Protein AF-A0A2X2V4Q0-F1 (afdb_monomer_lite)

Organism: NCBI:txid158822

pLDDT: mean 85.93, std 14.11, range [32.12, 98.19]

Radius of gyration: 20.73 Å; chains: 1; bounding box: 68×43×59 Å

Secondary structure (DSSP, 8-state):
--TT-EEEEEEEEEEEEEETTEEEEEEEEEEEEEGGG--TT-S-B-EEEEEEEHHHHHTPBPTTSSBHHHHHHHHHHTTSSEEEEEEEE-TT-SEEEEES---TTS-GGG---EEEEEEEEEEE-TT--SSTTHHHHHHHHH-----B-SEEEEEE-S--EEEE---TTS-EEEEE-SSEEEEEEE---TT--HHHHTT-TT--HHHHHHT-SEEEEE-S--SGGGTHHHHH-HHHHHHEEEEEEETT---GGGGBTTTTTTEEEESEEEEEETTEEEEEEE----TT-SS-----EEEEEEE------

Structure (mmCIF, N/CA/C/O backbone):
data_AF-A0A2X2V4Q0-F1
#
_entry.id   AF-A0A2X2V4Q0-F1
#
loop_
_atom_site.group_PDB
_atom_site.id
_atom_site.type_symbol
_atom_site.label_atom_id
_atom_site.label_alt_id
_atom_site.label_comp_id
_atom_site.label_asym_id
_atom_site.label_entity_id
_atom_site.label_seq_id
_atom_site.pdbx_PDB_ins_code
_atom_site.Cartn_x
_atom_site.Cartn_y
_atom_site.Cartn_z
_atom_site.occupancy
_atom_site.B_iso_or_equiv
_atom_site.auth_seq_id
_atom_site.auth_comp_id
_atom_site.auth_asym_id
_atom_site.auth_atom_id
_atom_site.pdbx_PDB_model_num
ATOM 1 N N . MET A 1 1 ? 30.052 4.498 -10.268 1.00 46.16 1 MET A N 1
ATOM 2 C CA . MET A 1 1 ? 28.572 4.500 -10.224 1.00 46.16 1 MET A CA 1
ATOM 3 C C . MET A 1 1 ? 28.113 5.942 -10.208 1.00 46.16 1 MET A C 1
ATOM 5 O O . MET A 1 1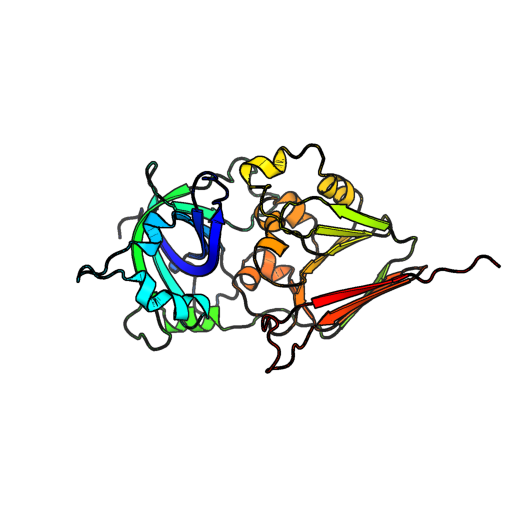 ? 28.623 6.701 -9.396 1.00 46.16 1 MET A O 1
ATOM 9 N N . ASN A 1 2 ? 27.233 6.330 -11.130 1.00 49.31 2 ASN A N 1
ATOM 10 C CA . ASN A 1 2 ? 26.687 7.684 -11.159 1.00 49.31 2 ASN A CA 1
ATOM 11 C C . ASN A 1 2 ? 25.734 7.832 -9.959 1.00 49.31 2 ASN A C 1
ATOM 13 O O . ASN A 1 2 ? 24.792 7.045 -9.867 1.00 49.31 2 ASN A O 1
ATOM 17 N N . LYS A 1 3 ? 26.012 8.753 -9.024 1.00 59.81 3 LYS A N 1
ATOM 18 C CA . LYS A 1 3 ? 25.286 8.876 -7.738 1.00 59.81 3 LYS A CA 1
ATOM 19 C C . LYS A 1 3 ? 23.796 9.225 -7.898 1.00 59.81 3 LYS A C 1
ATOM 21 O O . LYS A 1 3 ? 23.043 9.067 -6.947 1.00 59.81 3 LYS A O 1
ATOM 26 N N . ASP A 1 4 ? 23.372 9.588 -9.108 1.00 84.62 4 ASP A N 1
ATOM 27 C CA . ASP A 1 4 ? 22.012 10.049 -9.408 1.00 84.62 4 ASP A CA 1
ATOM 28 C C . ASP A 1 4 ? 21.083 8.956 -9.964 1.00 84.62 4 ASP A C 1
ATOM 30 O O . ASP A 1 4 ? 19.921 9.227 -10.270 1.00 84.62 4 ASP A O 1
ATOM 34 N N . ILE A 1 5 ? 21.583 7.727 -10.161 1.00 93.31 5 ILE A N 1
ATOM 35 C CA . ILE A 1 5 ? 20.771 6.610 -10.663 1.00 93.31 5 ILE A CA 1
ATOM 36 C C . ILE A 1 5 ? 20.343 5.727 -9.499 1.00 93.31 5 ILE A C 1
ATOM 38 O O . ILE A 1 5 ? 21.164 5.063 -8.868 1.00 93.31 5 ILE A O 1
ATOM 42 N N . LEU A 1 6 ? 19.035 5.660 -9.289 1.00 94.69 6 LEU A N 1
ATOM 43 C CA . LEU A 1 6 ? 18.400 4.817 -8.290 1.00 94.69 6 LEU A CA 1
ATOM 44 C C . LEU A 1 6 ? 17.914 3.512 -8.926 1.00 94.69 6 LEU A C 1
ATOM 46 O O . LEU A 1 6 ? 17.505 3.492 -10.089 1.00 94.69 6 LEU A O 1
ATOM 50 N N . SER A 1 7 ? 17.970 2.417 -8.163 1.00 95.69 7 SER A N 1
ATOM 51 C CA . SER A 1 7 ? 17.538 1.084 -8.595 1.00 95.69 7 SER A CA 1
ATOM 52 C C . SER A 1 7 ? 16.593 0.476 -7.567 1.00 95.69 7 SER A C 1
ATOM 54 O O . SER A 1 7 ? 16.997 0.141 -6.455 1.00 95.69 7 SER A O 1
ATOM 56 N N . PHE A 1 8 ? 15.338 0.299 -7.956 1.00 97.81 8 PHE A N 1
ATOM 57 C CA . PHE A 1 8 ? 14.274 -0.169 -7.078 1.00 97.81 8 PHE A CA 1
ATOM 58 C C . PHE A 1 8 ? 13.777 -1.545 -7.511 1.00 97.81 8 PHE A C 1
ATOM 60 O O . PHE A 1 8 ? 13.733 -1.859 -8.703 1.00 97.81 8 PHE A O 1
ATOM 67 N N . VAL A 1 9 ? 13.426 -2.362 -6.522 1.00 98.19 9 VAL A N 1
ATOM 68 C CA . VAL A 1 9 ? 12.617 -3.568 -6.703 1.00 98.19 9 VAL A CA 1
ATOM 69 C C . VAL A 1 9 ? 11.165 -3.141 -6.570 1.00 98.19 9 VAL A C 1
ATOM 71 O O . VAL A 1 9 ? 10.793 -2.561 -5.552 1.00 98.19 9 VAL A O 1
ATOM 74 N N . CYS A 1 10 ? 10.358 -3.420 -7.584 1.00 98.12 10 CYS A N 1
ATOM 75 C CA . CYS A 1 10 ? 8.969 -2.999 -7.666 1.00 98.12 10 CYS A CA 1
ATOM 76 C C . CYS A 1 10 ? 8.051 -4.210 -7.827 1.00 98.12 10 CYS A C 1
ATOM 78 O O . CYS A 1 10 ? 8.320 -5.095 -8.642 1.00 98.12 10 CYS A O 1
ATOM 80 N N . CYS A 1 11 ? 6.947 -4.196 -7.092 1.00 96.19 11 CYS A N 1
ATOM 81 C CA . CYS A 1 11 ? 5.787 -5.057 -7.282 1.00 96.19 11 CYS A CA 1
ATOM 82 C C . CYS A 1 11 ? 4.623 -4.195 -7.778 1.00 96.19 11 CYS A C 1
ATOM 84 O O . CYS A 1 11 ? 4.546 -3.005 -7.453 1.00 96.19 11 CYS A O 1
ATOM 86 N N . LEU A 1 12 ? 3.735 -4.778 -8.578 1.00 95.12 12 LEU A N 1
ATOM 87 C CA . LEU A 1 12 ? 2.539 -4.081 -9.025 1.00 95.12 12 LEU A CA 1
ATOM 88 C C . LEU A 1 12 ? 1.583 -3.907 -7.845 1.00 95.12 12 LEU A C 1
ATOM 90 O O . LEU A 1 12 ? 1.268 -4.879 -7.166 1.00 95.12 12 LEU A O 1
ATOM 94 N N . ASP A 1 13 ? 1.131 -2.680 -7.616 1.00 93.06 13 ASP A N 1
ATOM 95 C CA . ASP A 1 13 ? 0.067 -2.400 -6.651 1.00 93.06 13 ASP A CA 1
ATOM 96 C C . ASP A 1 13 ? -1.278 -2.313 -7.380 1.00 93.06 13 ASP A C 1
ATOM 98 O O . ASP A 1 13 ? -2.199 -3.082 -7.107 1.00 93.06 13 ASP A O 1
ATOM 102 N N . LYS A 1 14 ? -1.386 -1.421 -8.375 1.00 91.38 14 LYS A N 1
ATOM 103 C CA . LYS A 1 14 ? -2.630 -1.242 -9.135 1.00 91.38 14 LYS A CA 1
ATOM 104 C C . LYS A 1 14 ? -2.374 -0.695 -10.537 1.00 91.38 14 LYS A C 1
ATOM 106 O O . LYS A 1 14 ? -1.508 0.156 -10.734 1.00 91.38 14 LYS A O 1
ATOM 111 N N . GLU A 1 15 ? -3.153 -1.178 -11.497 1.00 93.31 15 GLU A N 1
ATOM 112 C CA . GLU A 1 15 ? -3.193 -0.681 -12.877 1.00 93.31 15 GLU A CA 1
ATOM 113 C C . GLU A 1 15 ? -4.328 0.329 -13.055 1.00 93.31 15 GLU A C 1
ATOM 115 O O . GLU A 1 15 ? -5.252 0.374 -12.239 1.00 93.31 15 GLU A O 1
ATOM 120 N N . ASP A 1 16 ? -4.246 1.123 -14.123 1.00 91.25 16 ASP A N 1
ATOM 121 C CA . ASP A 1 16 ? -5.289 2.061 -14.551 1.00 91.25 16 ASP A CA 1
ATOM 122 C C . ASP A 1 16 ? -5.797 2.975 -13.423 1.00 91.25 16 ASP A C 1
ATOM 124 O O . ASP A 1 16 ? -6.998 3.167 -13.208 1.00 91.25 16 ASP A O 1
ATOM 128 N N . ILE A 1 17 ? -4.852 3.535 -12.666 1.00 91.38 17 ILE A N 1
ATOM 129 C CA . ILE A 1 17 ? -5.138 4.481 -11.591 1.00 91.38 17 ILE A CA 1
ATOM 130 C C . ILE A 1 17 ? -5.013 5.926 -12.065 1.00 91.38 17 ILE A C 1
ATOM 132 O O . ILE A 1 17 ? -4.152 6.257 -12.876 1.00 91.38 17 ILE A O 1
ATOM 136 N N . THR A 1 18 ? -5.800 6.824 -11.467 1.00 91.69 18 THR A N 1
ATOM 137 C CA . THR A 1 18 ? -5.441 8.248 -11.454 1.00 91.69 18 THR A CA 1
ATOM 138 C C . THR A 1 18 ? -4.251 8.443 -10.531 1.00 91.69 18 THR A C 1
ATOM 140 O O . THR A 1 18 ? -4.282 7.988 -9.388 1.00 91.69 18 THR A O 1
ATOM 143 N N . LEU A 1 19 ? -3.231 9.140 -11.021 1.00 92.19 19 LEU A N 1
ATOM 144 C CA . LEU A 1 19 ? -2.028 9.416 -10.248 1.00 92.19 19 LEU A CA 1
ATOM 145 C C . LEU A 1 19 ? -2.316 10.478 -9.174 1.00 92.19 19 LEU A C 1
ATOM 147 O O . LEU A 1 19 ? -2.917 11.512 -9.464 1.00 92.19 19 LEU A O 1
ATOM 151 N N . ASP A 1 20 ? -1.862 10.242 -7.941 1.00 89.31 20 ASP A N 1
ATOM 152 C CA . ASP A 1 20 ? -2.120 11.110 -6.781 1.00 89.31 20 ASP A CA 1
ATOM 153 C C . ASP A 1 20 ? -1.652 12.560 -6.993 1.00 89.31 20 ASP A C 1
ATOM 155 O O . ASP A 1 20 ? -2.341 13.487 -6.574 1.00 89.31 20 ASP A O 1
ATOM 159 N N . TYR A 1 21 ? -0.500 12.760 -7.640 1.00 90.00 21 TYR A N 1
ATOM 160 C CA . TYR A 1 21 ? 0.110 14.083 -7.853 1.00 90.00 21 TYR A CA 1
ATOM 161 C C . TYR A 1 21 ? 0.017 14.589 -9.300 1.00 90.00 21 TYR A C 1
ATOM 163 O O . TYR A 1 21 ? 0.500 15.676 -9.603 1.00 90.00 21 TYR A O 1
ATOM 171 N N . MET A 1 22 ? -0.583 13.805 -10.196 1.00 89.56 22 MET A N 1
ATOM 172 C CA . MET A 1 22 ? -0.734 14.112 -11.623 1.00 89.56 22 MET A CA 1
ATOM 173 C C . MET A 1 22 ? -2.133 13.666 -12.079 1.00 89.56 22 MET A C 1
ATOM 175 O O . MET A 1 22 ? -2.287 12.747 -12.886 1.00 89.56 22 MET A O 1
ATOM 179 N N . SER A 1 23 ? -3.157 14.260 -11.461 1.00 87.00 23 SER A N 1
ATOM 180 C CA . SER A 1 23 ? -4.556 13.798 -11.463 1.00 87.00 23 SER A CA 1
ATOM 181 C C . SER A 1 23 ? -5.215 13.674 -12.845 1.00 87.00 23 SER A C 1
ATOM 183 O O . SER A 1 23 ? -6.159 12.904 -13.035 1.00 87.00 23 SER A O 1
ATOM 185 N N . GLU A 1 24 ? -4.701 14.423 -13.809 1.00 90.50 24 GLU A N 1
ATOM 186 C CA . GLU A 1 24 ? -5.105 14.465 -15.207 1.00 90.50 24 GLU A CA 1
ATOM 187 C C . GLU A 1 24 ? -4.610 13.254 -16.013 1.00 90.50 24 GLU A C 1
ATOM 189 O O . GLU A 1 24 ? -5.090 13.008 -17.119 1.00 90.50 24 GLU A O 1
ATOM 194 N N . PHE A 1 25 ? -3.686 12.465 -15.460 1.00 93.19 25 PHE A N 1
ATOM 195 C CA . PHE A 1 25 ? -3.134 11.281 -16.107 1.00 93.19 25 PHE A CA 1
ATOM 196 C C . PHE A 1 25 ? -3.607 9.984 -15.439 1.00 93.19 25 PHE A C 1
ATOM 198 O O . PHE A 1 25 ? -3.824 9.904 -14.226 1.00 93.19 25 PHE A O 1
ATOM 205 N N . GLN A 1 26 ? -3.742 8.940 -16.261 1.00 94.81 26 GLN A N 1
ATOM 206 C CA . GLN A 1 26 ? -3.845 7.557 -15.801 1.00 94.81 26 GLN A CA 1
ATOM 207 C C . GLN A 1 26 ? -2.471 6.888 -15.837 1.00 94.81 26 GLN A C 1
ATOM 209 O O . GLN A 1 26 ? -1.605 7.252 -16.644 1.00 94.81 26 GLN A O 1
ATOM 214 N N . GLY A 1 27 ? -2.280 5.870 -15.011 1.00 95.94 27 GLY A N 1
ATOM 215 C CA . GLY A 1 27 ? -1.060 5.089 -15.035 1.00 95.94 27 GLY A CA 1
ATOM 216 C C . GLY A 1 27 ? -1.072 3.891 -14.109 1.00 95.94 27 GLY A C 1
ATOM 217 O O . GLY A 1 27 ? -2.125 3.372 -13.748 1.00 95.94 27 GLY A O 1
ATOM 218 N N . VAL A 1 28 ? 0.128 3.453 -13.752 1.00 96.69 28 VAL A N 1
ATOM 219 C CA . VAL A 1 28 ? 0.344 2.311 -12.867 1.00 96.69 28 VAL A CA 1
ATOM 220 C C . VAL A 1 28 ? 0.944 2.773 -11.553 1.00 96.69 28 VAL A C 1
ATOM 222 O O . VAL A 1 28 ? 1.794 3.668 -11.535 1.00 96.69 28 VAL A O 1
ATOM 225 N N . ARG A 1 29 ? 0.526 2.120 -10.470 1.00 95.94 29 ARG A N 1
ATOM 226 C CA . ARG A 1 29 ? 1.142 2.237 -9.154 1.00 95.94 29 ARG A CA 1
ATOM 227 C C . ARG A 1 29 ? 1.974 1.017 -8.849 1.00 95.94 29 ARG A C 1
ATOM 229 O O . ARG A 1 29 ? 1.539 -0.122 -9.034 1.00 95.94 29 ARG A O 1
ATOM 236 N N . LEU A 1 30 ? 3.150 1.271 -8.307 1.00 97.19 30 LEU A N 1
ATOM 237 C CA . LEU A 1 30 ? 4.080 0.259 -7.856 1.00 97.19 30 LEU A CA 1
ATOM 238 C C . LEU A 1 30 ? 4.358 0.457 -6.373 1.00 97.19 30 LEU A C 1
ATOM 240 O O . LEU A 1 30 ? 4.637 1.577 -5.938 1.00 97.19 30 LEU A O 1
ATOM 244 N N . ASN A 1 31 ? 4.367 -0.642 -5.626 1.00 96.00 31 ASN A N 1
ATOM 245 C CA . ASN A 1 31 ? 4.965 -0.675 -4.301 1.00 96.00 31 ASN A CA 1
ATOM 246 C C . ASN A 1 31 ? 6.402 -1.183 -4.433 1.00 96.00 31 ASN A C 1
ATOM 248 O O . ASN A 1 31 ? 6.674 -2.131 -5.177 1.00 96.00 31 ASN A O 1
ATOM 252 N N . SER A 1 32 ? 7.348 -0.527 -3.775 1.00 97.50 32 SER A N 1
ATOM 253 C CA . SER A 1 32 ? 8.760 -0.717 -4.085 1.00 97.50 32 SER A CA 1
ATOM 254 C C . SER A 1 32 ? 9.678 -0.487 -2.898 1.00 97.50 32 SER A C 1
ATOM 256 O O . SER A 1 32 ? 9.284 0.094 -1.891 1.00 97.50 32 SER A O 1
ATOM 258 N N . PHE A 1 33 ? 10.926 -0.922 -3.034 1.00 97.56 33 PHE A N 1
ATOM 259 C CA . PHE A 1 33 ? 12.004 -0.606 -2.103 1.00 97.56 33 PHE A CA 1
ATOM 260 C C . PHE A 1 33 ? 13.333 -0.461 -2.844 1.00 97.56 33 PHE A C 1
ATOM 262 O O . PHE A 1 33 ? 13.520 -0.999 -3.943 1.00 97.56 33 PHE A O 1
ATOM 269 N N . ASN A 1 34 ? 14.276 0.265 -2.242 1.00 95.75 34 ASN A N 1
ATOM 270 C CA . ASN A 1 34 ? 15.612 0.405 -2.806 1.00 95.75 34 ASN A CA 1
ATOM 271 C C . ASN A 1 34 ? 16.340 -0.942 -2.723 1.00 95.75 34 ASN A C 1
ATOM 273 O O . ASN A 1 34 ? 16.562 -1.476 -1.636 1.00 95.75 34 ASN A O 1
ATOM 277 N N . ARG A 1 35 ? 16.753 -1.478 -3.873 1.00 94.12 35 ARG A N 1
ATOM 278 C CA . ARG A 1 35 ? 17.424 -2.783 -3.962 1.00 94.12 35 ARG A CA 1
ATOM 279 C C . ARG A 1 35 ? 18.665 -2.861 -3.071 1.00 94.12 35 ARG A C 1
ATOM 281 O O . ARG A 1 35 ? 18.991 -3.925 -2.545 1.00 94.12 35 ARG A O 1
ATOM 288 N N . ASP A 1 36 ? 19.373 -1.748 -2.933 1.00 92.06 36 ASP A N 1
ATOM 289 C CA . ASP A 1 36 ? 20.655 -1.714 -2.242 1.00 92.06 36 ASP A CA 1
ATOM 290 C C . ASP A 1 36 ? 20.490 -1.649 -0.709 1.00 92.06 36 ASP A C 1
ATOM 292 O O . ASP A 1 36 ? 21.436 -1.966 0.007 1.00 92.06 36 ASP A O 1
ATOM 296 N N . GLU A 1 37 ? 19.283 -1.359 -0.200 1.00 94.06 37 GLU A N 1
ATOM 297 C CA . GLU A 1 37 ? 18.940 -1.452 1.232 1.00 94.06 37 GLU A CA 1
ATOM 298 C C . GLU A 1 37 ? 18.885 -2.910 1.726 1.00 94.06 37 GLU A C 1
ATOM 300 O O . GLU A 1 37 ? 19.111 -3.186 2.907 1.00 94.06 37 GLU A O 1
ATOM 305 N N . LEU A 1 38 ? 18.605 -3.854 0.823 1.00 94.38 38 LEU A N 1
ATOM 306 C CA . LEU A 1 38 ? 18.414 -5.257 1.164 1.00 94.38 38 LEU A CA 1
ATOM 307 C C . LEU A 1 38 ? 19.748 -5.979 1.415 1.00 94.38 38 LEU A C 1
ATOM 309 O O . LEU A 1 38 ? 20.657 -5.983 0.571 1.00 94.38 38 LEU A O 1
ATOM 313 N N . ASN A 1 39 ? 19.821 -6.656 2.558 1.00 93.38 39 ASN A N 1
ATOM 314 C CA . ASN A 1 39 ? 20.901 -7.549 2.968 1.00 93.38 39 ASN A CA 1
ATOM 315 C C . ASN A 1 39 ? 20.333 -8.877 3.503 1.00 93.38 39 ASN A C 1
ATOM 317 O O . ASN A 1 39 ? 19.122 -9.028 3.642 1.00 93.38 39 ASN A O 1
ATOM 321 N N . GLU A 1 40 ? 21.204 -9.847 3.787 1.00 89.88 40 GLU A N 1
ATOM 322 C CA . GLU A 1 40 ? 20.819 -11.212 4.191 1.00 89.88 40 GLU A CA 1
ATOM 323 C C . GLU A 1 40 ? 19.981 -11.274 5.477 1.00 89.88 40 GLU A C 1
ATOM 325 O O . GLU A 1 40 ? 19.188 -12.196 5.648 1.00 89.88 40 GLU A O 1
ATOM 330 N N . ASN A 1 41 ? 20.099 -10.265 6.345 1.00 89.50 41 ASN A N 1
ATOM 331 C CA . ASN A 1 41 ? 19.404 -10.193 7.630 1.00 89.50 41 ASN A CA 1
ATOM 332 C C . ASN A 1 41 ? 18.185 -9.255 7.603 1.00 89.50 41 ASN A C 1
ATOM 334 O O . ASN A 1 41 ? 17.548 -9.027 8.636 1.00 89.50 41 ASN A O 1
ATOM 338 N N . SER A 1 42 ? 17.856 -8.675 6.446 1.00 92.19 42 SER A N 1
ATOM 339 C CA . SER A 1 42 ? 16.747 -7.735 6.311 1.00 92.19 42 SER A CA 1
ATOM 340 C C . SER A 1 42 ? 15.404 -8.420 6.566 1.00 92.19 42 SER A C 1
ATOM 342 O O . SER A 1 42 ? 14.938 -9.221 5.762 1.00 92.19 42 SER A O 1
ATOM 344 N N . LYS A 1 43 ? 14.732 -8.039 7.658 1.00 91.38 43 LYS A N 1
ATOM 345 C CA . LYS A 1 43 ? 13.319 -8.383 7.912 1.00 91.38 43 LYS A CA 1
ATOM 346 C C . LYS A 1 43 ? 12.345 -7.316 7.415 1.00 91.38 43 LYS A C 1
ATOM 348 O O . LYS A 1 43 ? 11.184 -7.621 7.164 1.00 91.38 43 LYS A O 1
ATOM 353 N N . ALA A 1 44 ? 12.834 -6.087 7.267 1.00 94.81 44 ALA A N 1
ATOM 354 C CA . ALA A 1 44 ? 12.082 -4.940 6.786 1.00 94.81 44 ALA A CA 1
ATOM 355 C C . ALA A 1 44 ? 12.995 -3.967 6.019 1.00 94.81 44 ALA A C 1
ATOM 357 O O . ALA A 1 44 ? 14.212 -3.940 6.231 1.00 94.81 44 ALA A O 1
ATOM 358 N N . VAL A 1 45 ? 12.391 -3.163 5.150 1.00 95.81 45 VAL A N 1
ATOM 359 C CA . VAL A 1 45 ? 13.011 -2.141 4.292 1.00 95.81 45 VAL A CA 1
ATOM 360 C C . VAL A 1 45 ? 12.175 -0.865 4.322 1.00 95.81 45 VAL A C 1
ATOM 362 O O . VAL A 1 45 ? 11.063 -0.855 4.842 1.00 95.81 45 VAL A O 1
ATOM 365 N N . SER A 1 46 ? 12.696 0.228 3.783 1.00 95.06 46 SER A N 1
ATOM 366 C CA . SER A 1 46 ? 11.903 1.432 3.556 1.00 95.06 46 SER A CA 1
ATOM 367 C C . SER A 1 46 ? 11.130 1.253 2.255 1.00 95.06 46 SER A C 1
ATOM 369 O O . SER A 1 46 ? 11.727 0.980 1.209 1.00 95.06 46 SER A O 1
ATOM 371 N N . THR A 1 47 ? 9.808 1.389 2.310 1.00 95.88 47 THR A N 1
ATOM 372 C CA . THR A 1 47 ? 8.961 1.211 1.127 1.00 95.88 47 THR A CA 1
ATOM 373 C C . THR A 1 47 ? 8.557 2.539 0.502 1.00 95.88 47 THR A C 1
ATOM 375 O O . THR A 1 47 ? 8.482 3.580 1.159 1.00 95.88 47 THR A O 1
ATOM 378 N N . PHE A 1 48 ? 8.321 2.503 -0.805 1.00 95.62 48 PHE A N 1
ATOM 379 C CA . PHE A 1 48 ? 8.025 3.665 -1.626 1.00 95.62 48 PHE A CA 1
ATOM 380 C C . PHE A 1 48 ? 6.916 3.343 -2.620 1.00 95.62 48 PHE A C 1
ATOM 382 O O . PHE A 1 48 ? 6.907 2.270 -3.232 1.00 95.62 48 PHE A O 1
ATOM 389 N N . THR A 1 49 ? 6.037 4.313 -2.832 1.00 95.38 49 THR A N 1
ATOM 390 C CA . THR A 1 49 ? 5.095 4.314 -3.945 1.00 95.38 49 THR A CA 1
ATOM 391 C C . THR A 1 49 ? 5.797 4.931 -5.141 1.00 95.38 49 THR A C 1
ATOM 393 O O . THR A 1 49 ? 6.372 6.015 -5.020 1.00 95.38 49 THR A O 1
ATOM 396 N N . ILE A 1 50 ? 5.734 4.259 -6.288 1.00 97.19 50 ILE A N 1
ATOM 397 C CA . ILE A 1 50 ? 6.159 4.804 -7.578 1.00 97.19 50 ILE A CA 1
ATOM 398 C C . ILE A 1 50 ? 4.956 4.792 -8.511 1.00 97.19 50 ILE A C 1
ATOM 400 O O . ILE A 1 50 ? 4.436 3.727 -8.837 1.00 97.19 50 ILE A O 1
ATOM 404 N N . ASP A 1 51 ? 4.557 5.972 -8.961 1.00 96.94 51 ASP A N 1
ATOM 405 C CA . ASP A 1 51 ? 3.484 6.157 -9.931 1.00 96.94 51 ASP A CA 1
ATOM 406 C C . ASP A 1 51 ? 4.088 6.552 -11.276 1.00 96.94 51 ASP A C 1
ATOM 408 O O . ASP A 1 51 ? 4.952 7.431 -11.352 1.00 96.94 51 ASP A O 1
ATOM 412 N N . ILE A 1 52 ? 3.646 5.897 -12.346 1.00 97.62 52 ILE A N 1
ATOM 413 C CA . ILE A 1 52 ? 4.166 6.105 -13.701 1.00 97.62 52 ILE A CA 1
ATOM 414 C C . ILE A 1 52 ? 2.986 6.282 -14.644 1.00 97.62 52 ILE A C 1
ATOM 416 O O . ILE A 1 52 ? 2.074 5.452 -14.642 1.00 97.62 52 ILE A O 1
ATOM 420 N N . LYS A 1 53 ? 3.011 7.324 -15.483 1.00 97.31 53 LYS A N 1
ATOM 421 C CA . LYS A 1 53 ? 2.003 7.514 -16.534 1.00 97.31 53 LYS A CA 1
ATOM 422 C C . LYS A 1 53 ? 1.902 6.269 -17.412 1.00 97.31 53 LYS A C 1
ATOM 424 O O . LYS A 1 53 ? 2.912 5.688 -17.810 1.00 97.31 53 LYS A O 1
ATOM 429 N N . GLY A 1 54 ? 0.680 5.892 -17.778 1.00 96.31 54 GLY A N 1
ATOM 430 C CA . GLY A 1 54 ? 0.433 4.698 -18.590 1.00 96.31 54 GLY A CA 1
ATOM 431 C C . GLY A 1 54 ? 1.173 4.740 -19.930 1.00 96.31 54 GLY A C 1
ATOM 432 O O . GLY A 1 54 ? 1.730 3.732 -20.356 1.00 96.31 54 GLY A O 1
ATOM 433 N N . SER A 1 55 ? 1.266 5.921 -20.552 1.00 94.06 55 SER A N 1
ATOM 434 C CA . SER A 1 55 ? 2.018 6.137 -21.794 1.00 94.06 55 SER A CA 1
ATOM 435 C C . SER A 1 55 ? 3.505 5.813 -21.661 1.00 94.06 55 SER A C 1
ATOM 437 O O . SER A 1 55 ? 4.079 5.242 -22.581 1.00 94.06 55 SER A O 1
ATOM 439 N N . GLU A 1 56 ? 4.118 6.145 -20.529 1.00 95.06 56 GLU A N 1
ATOM 440 C CA . GLU A 1 56 ? 5.531 5.886 -20.252 1.00 95.06 56 GLU A CA 1
ATOM 441 C C . GLU A 1 56 ? 5.769 4.431 -19.840 1.00 95.06 56 GLU A C 1
ATOM 443 O O . GLU A 1 56 ? 6.833 3.890 -20.114 1.00 95.06 56 GLU A O 1
ATOM 448 N N . PHE A 1 57 ? 4.804 3.776 -19.189 1.00 96.38 57 PHE A N 1
ATOM 449 C CA . PHE A 1 57 ? 4.943 2.387 -18.746 1.00 96.38 57 PHE A CA 1
ATOM 450 C C . PHE A 1 57 ? 4.634 1.390 -19.870 1.00 96.38 57 PHE A C 1
ATOM 452 O O . PHE A 1 57 ? 5.498 0.611 -20.279 1.00 96.38 57 PHE A O 1
ATOM 459 N N . TYR A 1 58 ? 3.420 1.433 -20.421 1.00 95.12 58 TYR A N 1
ATOM 460 C CA . TYR A 1 58 ? 2.932 0.430 -21.368 1.00 95.12 58 TYR A CA 1
ATOM 461 C C . TYR A 1 58 ? 3.602 0.521 -22.746 1.00 95.12 58 TYR A C 1
ATOM 463 O O . TYR A 1 58 ? 3.762 -0.504 -23.412 1.00 95.12 58 TYR A O 1
ATOM 471 N N . ASN A 1 59 ? 4.063 1.709 -23.162 1.00 93.62 59 ASN A N 1
ATOM 472 C CA . ASN A 1 59 ? 4.687 1.894 -24.478 1.00 93.62 59 ASN A CA 1
ATOM 473 C C . ASN A 1 59 ? 6.197 1.616 -24.501 1.00 93.62 59 ASN A C 1
ATOM 475 O O . ASN A 1 59 ? 6.846 1.836 -25.530 1.00 93.62 59 ASN A O 1
ATOM 479 N N . ARG A 1 60 ? 6.795 1.128 -23.402 1.00 90.94 60 ARG A N 1
ATOM 480 C CA . ARG A 1 60 ? 8.229 0.806 -23.386 1.00 90.94 60 ARG A CA 1
ATOM 481 C C . ARG A 1 60 ? 8.543 -0.306 -24.367 1.00 90.94 60 ARG A C 1
ATOM 483 O O . ARG A 1 60 ? 8.018 -1.411 -24.273 1.00 90.94 60 ARG A O 1
ATOM 490 N N . LYS A 1 61 ? 9.455 -0.013 -25.291 1.00 90.06 61 LYS A N 1
ATOM 491 C CA . LYS A 1 61 ? 9.921 -0.954 -26.305 1.00 90.06 61 LYS A CA 1
ATOM 492 C C . LYS A 1 61 ? 11.189 -1.667 -25.849 1.00 90.06 61 LYS A C 1
ATOM 494 O O . LYS A 1 61 ? 12.063 -1.082 -25.215 1.00 90.06 61 LYS A O 1
ATOM 499 N N . SER A 1 62 ? 11.286 -2.941 -26.202 1.00 88.19 62 SER A N 1
ATOM 500 C CA . SER A 1 62 ? 12.524 -3.715 -26.129 1.00 88.19 62 SER A CA 1
ATOM 501 C C . SER A 1 62 ? 13.531 -3.211 -27.171 1.00 88.19 62 SER A C 1
ATOM 503 O O . SER A 1 62 ? 13.178 -2.451 -28.072 1.00 88.19 62 SER A O 1
ATOM 505 N N . GLN A 1 63 ? 14.773 -3.702 -27.118 1.00 84.94 63 GLN A N 1
ATOM 506 C CA . GLN A 1 63 ? 15.790 -3.411 -28.143 1.00 84.94 63 GLN A CA 1
ATOM 507 C C . GLN A 1 63 ? 15.347 -3.802 -29.565 1.00 84.94 63 GLN A C 1
ATOM 509 O O . GLN A 1 63 ? 15.814 -3.219 -30.536 1.00 84.94 63 GLN A O 1
ATOM 514 N N . LYS A 1 64 ? 14.419 -4.761 -29.690 1.00 86.25 64 LYS A N 1
ATOM 515 C CA . LYS A 1 64 ? 13.841 -5.209 -30.966 1.00 86.25 64 LYS A CA 1
ATOM 516 C C . LYS A 1 64 ? 12.613 -4.394 -31.400 1.00 86.25 64 LYS A C 1
ATOM 518 O O . LYS A 1 64 ? 11.969 -4.748 -32.376 1.00 86.25 64 LYS A O 1
ATOM 523 N N . GLY A 1 65 ? 12.236 -3.349 -30.659 1.00 87.06 65 GLY A N 1
ATOM 524 C CA . GLY A 1 65 ? 11.102 -2.473 -30.979 1.00 87.06 65 GLY A CA 1
ATOM 525 C C . GLY A 1 65 ? 9.726 -2.955 -30.495 1.00 87.06 65 GLY A C 1
ATOM 526 O O . GLY A 1 65 ? 8.781 -2.169 -30.507 1.00 87.06 65 GLY A O 1
ATOM 527 N N . ASN A 1 66 ? 9.604 -4.197 -30.013 1.00 89.75 66 ASN A N 1
ATOM 528 C CA . ASN A 1 66 ? 8.347 -4.745 -29.479 1.00 89.75 66 ASN A CA 1
ATOM 529 C C . ASN A 1 66 ? 7.996 -4.143 -28.112 1.00 89.75 66 ASN A C 1
ATOM 531 O O . ASN A 1 66 ? 8.910 -3.910 -27.319 1.00 89.75 66 ASN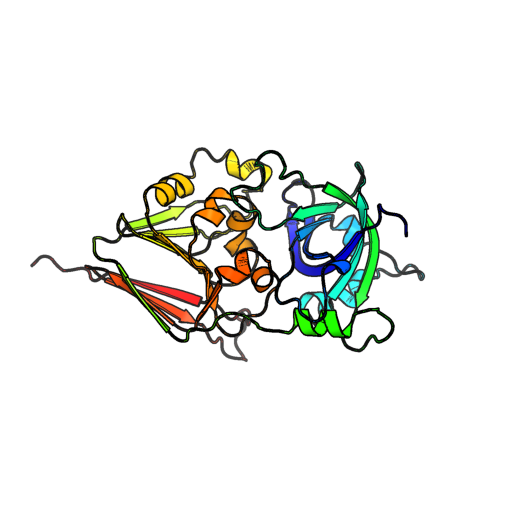 A O 1
ATOM 535 N N . LEU A 1 67 ? 6.701 -3.971 -27.815 1.00 91.62 67 LEU A N 1
ATOM 536 C CA . LEU A 1 67 ? 6.187 -3.481 -26.526 1.00 91.62 67 LEU A CA 1
ATOM 537 C C . LEU A 1 67 ? 6.568 -4.422 -25.381 1.00 91.62 67 LEU A C 1
ATOM 539 O O . LEU A 1 67 ? 5.909 -5.424 -25.155 1.00 91.62 67 LEU A O 1
ATOM 543 N N . TYR A 1 68 ? 7.637 -4.109 -24.661 1.00 94.38 68 TYR A N 1
ATOM 544 C CA . TYR A 1 68 ? 8.298 -4.999 -23.710 1.00 94.38 68 TYR A CA 1
ATOM 545 C C . TYR A 1 68 ? 7.419 -5.358 -22.509 1.00 94.38 68 TYR A C 1
ATOM 547 O O . TYR A 1 68 ? 7.333 -6.525 -22.139 1.00 94.38 68 TYR A O 1
ATOM 555 N N . VAL A 1 69 ? 6.734 -4.373 -21.925 1.00 94.75 69 VAL A N 1
ATOM 556 C CA . VAL A 1 69 ? 5.928 -4.562 -20.708 1.00 94.75 69 VAL A CA 1
ATOM 557 C C . VAL A 1 69 ? 4.768 -5.532 -20.930 1.00 94.75 69 VAL A C 1
ATOM 559 O O . VAL A 1 69 ? 4.523 -6.389 -20.084 1.00 94.75 69 VAL A O 1
ATOM 562 N N . GLN A 1 70 ? 4.103 -5.470 -22.088 1.00 92.81 70 GLN A N 1
ATOM 563 C CA . GLN A 1 70 ? 2.933 -6.308 -22.375 1.00 92.81 70 GLN A CA 1
ATOM 564 C C . GLN A 1 70 ? 3.240 -7.812 -22.322 1.00 92.81 70 GLN A C 1
ATOM 566 O O . GLN A 1 70 ? 2.397 -8.592 -21.886 1.00 92.81 70 GLN A O 1
ATOM 571 N N . TRP A 1 71 ? 4.460 -8.224 -22.685 1.00 93.25 71 TRP A N 1
ATOM 572 C CA . TRP A 1 71 ? 4.879 -9.631 -22.624 1.00 93.25 71 TRP A CA 1
ATOM 573 C C . TRP A 1 71 ? 4.982 -10.167 -21.195 1.00 93.25 71 TRP A C 1
ATOM 575 O O . TRP A 1 71 ? 4.845 -11.369 -20.971 1.00 93.25 71 TRP A O 1
ATOM 585 N N . HIS A 1 72 ? 5.242 -9.288 -20.229 1.00 95.38 72 HIS A N 1
ATOM 586 C CA . HIS A 1 72 ? 5.492 -9.663 -18.842 1.00 95.38 72 HIS A CA 1
ATOM 587 C C . HIS A 1 72 ? 4.331 -9.323 -17.908 1.00 95.38 72 HIS A C 1
ATOM 589 O O . HIS A 1 72 ? 4.283 -9.866 -16.806 1.00 95.38 72 HIS A O 1
ATOM 595 N N . LEU A 1 73 ? 3.389 -8.484 -18.350 1.00 94.12 73 LEU A N 1
ATOM 596 C CA . LEU A 1 73 ? 2.355 -7.895 -17.504 1.00 94.12 73 LEU A CA 1
ATOM 597 C C . LEU A 1 73 ? 1.567 -8.939 -16.713 1.00 94.12 73 LEU A C 1
ATOM 599 O O . LEU A 1 73 ? 1.504 -8.841 -15.499 1.00 94.12 73 LEU A O 1
ATOM 603 N N . LYS A 1 74 ? 1.077 -9.999 -17.368 1.00 94.56 74 LYS A N 1
ATOM 604 C CA . LYS A 1 74 ? 0.333 -11.072 -16.686 1.00 94.56 74 LYS A CA 1
ATOM 605 C C . LYS A 1 74 ? 1.108 -11.663 -15.503 1.00 94.56 74 LYS A C 1
ATOM 607 O O . LYS A 1 74 ? 0.545 -11.790 -14.425 1.00 94.56 74 LYS A O 1
ATOM 612 N N . ASN A 1 75 ? 2.380 -12.001 -15.719 1.00 94.94 75 ASN A N 1
ATOM 613 C CA . ASN A 1 75 ? 3.245 -12.596 -14.696 1.00 94.94 75 ASN A CA 1
ATOM 614 C C . ASN A 1 75 ? 3.611 -11.586 -13.600 1.00 94.94 75 ASN A C 1
ATOM 616 O O . ASN A 1 75 ? 3.822 -11.955 -12.450 1.00 94.94 75 ASN A O 1
ATOM 620 N N . PHE A 1 76 ? 3.687 -10.304 -13.951 1.00 94.88 76 PHE A N 1
ATOM 621 C CA . PHE A 1 76 ? 3.920 -9.242 -12.984 1.00 94.88 76 PHE A CA 1
ATOM 622 C C . PHE A 1 76 ? 2.696 -9.034 -12.083 1.00 94.88 76 PHE A C 1
ATOM 624 O O . PHE A 1 76 ? 2.840 -8.946 -10.866 1.00 94.88 76 PHE A O 1
ATOM 631 N N . THR A 1 77 ? 1.492 -9.047 -12.660 1.00 91.25 77 THR A N 1
ATOM 632 C CA . THR A 1 77 ? 0.218 -8.922 -11.938 1.00 91.25 77 THR A CA 1
ATOM 633 C C . THR A 1 77 ? -0.053 -10.113 -11.016 1.00 91.25 77 THR A C 1
ATOM 635 O O . THR A 1 77 ? -0.637 -9.940 -9.950 1.00 91.25 77 THR A O 1
ATOM 638 N N . THR A 1 78 ? 0.378 -11.324 -11.383 1.00 88.81 78 THR A N 1
ATOM 639 C CA . THR A 1 78 ? 0.258 -12.520 -10.527 1.00 88.81 78 THR A CA 1
ATOM 640 C C . THR A 1 78 ? 1.361 -12.636 -9.474 1.00 88.81 78 THR A C 1
ATOM 642 O O . THR A 1 78 ? 1.259 -13.491 -8.597 1.00 88.81 78 THR A O 1
ATOM 645 N N . GLY A 1 79 ? 2.391 -11.784 -9.529 1.00 89.81 79 GLY A N 1
ATOM 646 C CA . GLY A 1 79 ? 3.545 -11.841 -8.629 1.00 89.81 79 GLY A CA 1
ATOM 647 C C . GLY A 1 79 ? 4.570 -12.928 -8.977 1.00 89.81 79 GLY A C 1
ATOM 648 O O . GLY A 1 79 ? 5.475 -13.180 -8.187 1.00 89.81 79 GLY A O 1
ATOM 649 N N . ASP A 1 80 ? 4.474 -13.547 -10.159 1.00 92.69 80 ASP A N 1
ATOM 650 C CA . ASP A 1 80 ? 5.431 -14.558 -10.640 1.00 92.69 80 ASP A CA 1
ATOM 651 C C . ASP A 1 80 ? 6.799 -13.948 -10.996 1.00 92.69 80 ASP A C 1
ATOM 653 O O . ASP A 1 80 ? 7.810 -14.648 -11.111 1.00 92.69 80 ASP A O 1
ATOM 657 N N . CYS A 1 81 ? 6.848 -12.630 -11.192 1.00 95.75 81 CYS A N 1
ATOM 658 C CA . CYS A 1 81 ? 8.078 -11.863 -11.311 1.00 95.75 81 CYS A CA 1
ATOM 659 C C . CYS A 1 81 ? 7.960 -10.518 -10.589 1.00 95.75 81 CYS A C 1
ATOM 661 O O . CYS A 1 81 ? 6.866 -10.003 -10.371 1.00 95.75 81 CYS A O 1
ATOM 663 N N . TYR A 1 82 ? 9.106 -9.924 -10.262 1.00 97.19 82 TYR A N 1
ATOM 664 C CA . TYR A 1 82 ? 9.179 -8.520 -9.857 1.00 97.19 82 TYR A CA 1
ATOM 665 C C . TYR A 1 82 ? 9.826 -7.690 -10.963 1.00 97.19 82 TYR A C 1
ATOM 667 O O . TYR A 1 82 ? 10.469 -8.214 -11.879 1.00 97.19 82 TYR A O 1
ATOM 675 N N . MET A 1 83 ? 9.692 -6.374 -10.866 1.00 97.69 83 MET A N 1
ATOM 676 C CA . MET A 1 83 ? 10.310 -5.442 -11.795 1.00 97.69 83 MET A CA 1
ATOM 677 C C . MET A 1 83 ? 11.507 -4.744 -11.142 1.00 97.69 83 MET A C 1
ATOM 679 O O . MET A 1 83 ? 11.386 -4.161 -10.070 1.00 97.69 83 MET A O 1
ATOM 683 N N . LEU A 1 84 ? 12.663 -4.754 -11.804 1.00 97.56 84 LEU A N 1
ATOM 684 C CA . LEU A 1 84 ? 13.756 -3.830 -11.517 1.00 97.56 84 LEU A CA 1
ATOM 685 C C . LEU A 1 84 ? 13.551 -2.542 -12.304 1.00 97.56 84 LEU A C 1
ATOM 687 O O . LEU A 1 84 ? 13.642 -2.531 -13.536 1.00 97.56 84 LEU A O 1
ATOM 691 N N . LEU A 1 85 ? 13.328 -1.453 -11.580 1.00 97.75 85 LEU A N 1
ATOM 692 C CA . LEU A 1 85 ? 13.194 -0.119 -12.142 1.00 97.75 85 LEU A CA 1
ATOM 693 C C . LEU A 1 85 ? 14.461 0.685 -11.867 1.00 97.75 85 LEU A C 1
ATOM 695 O O . LEU A 1 85 ? 14.856 0.847 -10.712 1.00 97.75 85 LEU A O 1
ATOM 699 N N . LYS A 1 86 ? 15.081 1.225 -12.920 1.00 96.88 86 LYS A N 1
ATOM 700 C CA . LYS A 1 86 ? 16.142 2.230 -12.779 1.00 96.88 86 LYS A CA 1
ATOM 701 C C . LYS A 1 86 ? 15.657 3.576 -13.265 1.00 96.88 86 LYS A C 1
ATOM 703 O O . LYS A 1 86 ? 15.119 3.679 -14.370 1.00 96.88 86 LYS A O 1
ATOM 708 N N . PHE A 1 87 ? 15.906 4.607 -12.477 1.00 96.62 87 PHE A N 1
ATOM 709 C CA . PHE A 1 87 ? 15.498 5.968 -12.788 1.00 96.62 87 PHE A CA 1
ATOM 710 C C . PHE A 1 87 ? 16.486 6.980 -12.213 1.00 96.62 87 PHE A C 1
ATOM 712 O O . PHE A 1 87 ? 17.365 6.638 -11.424 1.00 96.62 87 PHE A O 1
ATOM 719 N N . LYS A 1 88 ? 16.331 8.232 -12.631 1.00 95.62 88 LYS A N 1
ATOM 720 C CA . LYS A 1 88 ? 16.996 9.392 -12.033 1.00 95.62 88 LYS A CA 1
ATOM 721 C C . LYS A 1 88 ? 15.982 10.499 -11.795 1.00 95.62 88 LYS A C 1
ATOM 723 O O . LYS A 1 88 ? 14.936 10.515 -12.451 1.00 95.62 88 LYS A O 1
ATOM 728 N N . HIS A 1 89 ? 16.294 11.438 -10.913 1.00 94.50 89 HIS A N 1
ATOM 729 C CA . HIS A 1 89 ? 15.454 12.619 -10.717 1.00 94.50 89 HIS A CA 1
ATOM 730 C C . HIS A 1 89 ? 15.420 13.482 -11.977 1.00 94.50 89 HIS A C 1
ATOM 732 O O . HIS A 1 89 ? 16.415 13.618 -12.697 1.00 94.50 89 HIS A O 1
ATOM 738 N N . SER A 1 90 ? 14.246 14.024 -12.285 1.00 92.75 90 SER A N 1
ATOM 739 C CA . SER A 1 90 ? 14.050 14.896 -13.437 1.00 92.75 90 SER A CA 1
ATOM 740 C C . SER A 1 90 ? 12.779 15.711 -13.273 1.00 92.75 90 SER A C 1
ATOM 742 O O . SER A 1 90 ? 11.724 15.132 -13.065 1.00 92.75 90 SER A O 1
ATOM 744 N N . ALA A 1 91 ? 12.856 17.031 -13.451 1.00 89.00 91 ALA A N 1
ATOM 745 C CA . ALA A 1 91 ? 11.680 17.903 -13.399 1.00 89.00 91 ALA A CA 1
ATOM 746 C C . ALA A 1 91 ? 10.632 17.590 -14.489 1.00 89.00 91 ALA A C 1
ATOM 748 O O . ALA A 1 91 ? 9.449 17.820 -14.283 1.00 89.00 91 ALA A O 1
ATOM 749 N N . ASN A 1 92 ? 11.058 17.013 -15.620 1.00 89.19 92 ASN A N 1
ATOM 750 C CA . ASN A 1 92 ? 10.203 16.714 -16.778 1.00 89.19 92 ASN A CA 1
ATOM 751 C C . ASN A 1 92 ? 9.910 15.209 -16.909 1.00 89.19 92 ASN A C 1
ATOM 753 O O . ASN A 1 92 ? 9.727 14.696 -18.012 1.00 89.19 92 ASN A O 1
ATOM 757 N N . GLY A 1 93 ? 9.987 14.474 -15.801 1.00 91.31 93 GLY A N 1
ATOM 758 C CA . GLY A 1 93 ? 9.718 13.043 -15.775 1.00 91.31 93 GLY A CA 1
ATOM 759 C C . GLY A 1 93 ? 8.231 12.706 -15.909 1.00 91.31 93 GLY A C 1
ATOM 760 O O . GLY A 1 93 ? 7.360 13.495 -15.554 1.00 91.31 93 GLY A O 1
ATOM 761 N N . GLU A 1 94 ? 7.945 11.502 -16.399 1.00 94.56 94 GLU A N 1
ATOM 762 C CA . GLU A 1 94 ? 6.582 10.966 -16.544 1.00 94.56 94 GLU A CA 1
ATOM 763 C C . GLU A 1 94 ? 6.199 9.989 -15.424 1.00 94.56 94 GLU A C 1
ATOM 765 O O . GLU A 1 94 ? 5.214 9.257 -15.514 1.00 94.56 94 GLU A O 1
ATOM 770 N N . GLY A 1 95 ? 6.980 9.974 -14.352 1.00 96.06 95 GLY A N 1
ATOM 771 C CA . GLY A 1 95 ? 6.626 9.302 -13.118 1.00 96.06 95 GLY A CA 1
ATOM 772 C C . GLY A 1 95 ? 7.122 10.090 -11.924 1.00 96.06 95 GLY A C 1
ATOM 773 O O . GLY A 1 95 ? 7.873 11.060 -12.056 1.00 96.06 95 GLY A O 1
ATOM 774 N N . TYR A 1 96 ? 6.733 9.645 -10.744 1.00 95.94 96 TYR A N 1
ATOM 775 C CA . TYR A 1 96 ? 7.261 10.149 -9.490 1.00 95.94 96 TYR A CA 1
ATOM 776 C C . TYR A 1 96 ? 7.301 9.045 -8.448 1.00 95.94 96 TYR A C 1
ATOM 778 O O . TYR A 1 96 ? 6.683 7.991 -8.602 1.00 95.94 96 TYR A O 1
ATOM 786 N N . TYR A 1 97 ? 8.015 9.305 -7.362 1.00 95.25 97 TYR A N 1
ATOM 787 C CA . TYR A 1 97 ? 7.991 8.434 -6.202 1.00 95.25 97 TYR A CA 1
ATOM 788 C C . TYR A 1 97 ? 7.981 9.211 -4.896 1.00 95.25 97 TYR A C 1
ATOM 790 O O . TYR A 1 97 ? 8.423 10.360 -4.833 1.00 95.25 97 TYR A O 1
ATOM 798 N N . TYR A 1 98 ? 7.472 8.569 -3.852 1.00 92.88 98 TYR A N 1
ATOM 799 C CA . TYR A 1 98 ? 7.510 9.068 -2.483 1.00 92.88 98 TYR A CA 1
ATOM 800 C C . TYR A 1 98 ? 7.593 7.896 -1.499 1.00 92.88 98 TYR A C 1
ATOM 802 O O . TYR A 1 98 ? 7.135 6.790 -1.790 1.00 92.88 98 TYR A O 1
ATOM 810 N N . LYS A 1 99 ? 8.201 8.126 -0.332 1.00 92.81 99 LYS A N 1
ATOM 811 C CA . LYS A 1 99 ? 8.281 7.135 0.753 1.00 92.81 99 LYS A CA 1
ATOM 812 C C . LYS A 1 99 ? 6.879 6.882 1.313 1.00 92.81 99 LYS A C 1
ATOM 814 O O . LYS A 1 99 ? 6.132 7.837 1.521 1.00 92.81 99 LYS A O 1
ATOM 819 N N . ASN A 1 100 ? 6.512 5.621 1.530 1.00 91.62 100 ASN A N 1
ATOM 820 C CA . ASN A 1 100 ? 5.157 5.264 1.951 1.00 91.62 100 ASN A CA 1
ATOM 821 C C . ASN A 1 100 ? 4.865 5.740 3.372 1.00 91.62 100 ASN A C 1
ATOM 823 O O . ASN A 1 100 ? 3.894 6.449 3.574 1.00 91.62 100 ASN A O 1
ATOM 827 N N . TYR A 1 101 ? 5.701 5.389 4.348 1.00 90.62 101 TYR A N 1
ATOM 828 C CA . TYR A 1 101 ? 5.434 5.672 5.759 1.00 90.62 101 TYR A CA 1
ATOM 829 C C . TYR A 1 101 ? 6.531 6.546 6.358 1.00 90.62 101 TYR A C 1
ATOM 831 O O . TYR A 1 101 ? 7.712 6.392 6.041 1.00 90.62 101 TYR A O 1
ATOM 839 N N . HIS A 1 102 ? 6.125 7.453 7.240 1.00 87.06 102 HIS A N 1
ATOM 840 C CA . HIS A 1 102 ? 7.005 8.379 7.945 1.00 87.06 102 HIS A CA 1
ATOM 841 C C . HIS A 1 102 ? 6.690 8.319 9.436 1.00 87.06 102 HIS A C 1
ATOM 843 O O . HIS A 1 102 ? 5.534 8.105 9.816 1.00 87.06 102 HIS A O 1
ATOM 849 N N . SER A 1 103 ? 7.700 8.506 10.284 1.00 82.88 103 SER A N 1
ATOM 850 C CA . SER A 1 103 ? 7.431 8.718 11.705 1.00 82.88 103 SER A CA 1
ATOM 851 C C . SER A 1 103 ? 6.762 10.089 11.902 1.00 82.88 103 SER A C 1
ATOM 853 O O . SER A 1 103 ? 6.963 10.990 11.086 1.00 82.88 103 SER A O 1
ATOM 855 N N . PRO A 1 104 ? 5.973 10.290 12.971 1.00 76.00 104 PRO A N 1
ATOM 856 C CA . PRO A 1 104 ? 5.403 11.607 13.278 1.00 76.00 104 PRO A CA 1
ATOM 857 C C . PRO A 1 104 ? 6.467 12.701 13.480 1.00 76.00 104 PRO A C 1
ATOM 859 O O . PRO A 1 104 ? 6.196 13.878 13.258 1.00 76.00 104 PRO A O 1
ATOM 862 N N . GLU A 1 105 ? 7.672 12.296 13.894 1.00 75.00 105 GLU A N 1
ATOM 863 C CA . GLU A 1 105 ? 8.837 13.156 14.132 1.00 75.00 105 GLU A CA 1
ATOM 864 C C . GLU A 1 105 ? 9.593 13.526 12.842 1.00 75.00 105 GLU A C 1
ATOM 866 O O . GLU A 1 105 ? 10.331 14.511 12.822 1.00 75.00 105 GLU A O 1
ATOM 871 N N . GLU A 1 106 ? 9.424 12.761 11.754 1.00 71.25 106 GLU A N 1
ATOM 872 C CA . GLU A 1 106 ? 9.983 13.116 10.448 1.00 71.25 106 GLU A CA 1
ATOM 873 C C . GLU A 1 106 ? 9.286 14.395 9.937 1.00 71.25 106 GLU A C 1
ATOM 875 O O . GLU A 1 106 ? 8.064 14.462 9.811 1.00 71.25 106 GLU A O 1
ATOM 880 N N . ASN A 1 107 ? 10.092 15.435 9.688 1.00 52.28 107 ASN A N 1
ATOM 881 C CA . ASN A 1 107 ? 9.667 16.812 9.420 1.00 52.28 107 ASN A CA 1
ATOM 882 C C . ASN A 1 107 ? 8.500 16.894 8.404 1.00 52.28 107 ASN A C 1
ATOM 884 O O . ASN A 1 107 ? 8.623 16.443 7.267 1.00 52.28 107 ASN A O 1
ATOM 888 N N . LYS A 1 108 ? 7.364 17.497 8.792 1.00 52.41 108 LYS A N 1
ATOM 889 C CA . LYS A 1 108 ? 6.104 17.496 8.007 1.00 52.41 108 LYS A CA 1
ATOM 890 C C . LYS A 1 108 ? 6.174 18.263 6.679 1.00 52.41 108 LYS A C 1
ATOM 892 O O . LYS A 1 108 ? 5.294 18.096 5.833 1.00 52.41 108 LYS A O 1
ATOM 897 N N . GLU A 1 109 ? 7.203 19.084 6.492 1.00 45.69 109 GLU A N 1
ATOM 898 C CA . GLU A 1 109 ? 7.414 19.917 5.301 1.00 45.69 109 GLU A CA 1
ATOM 899 C C . GLU A 1 109 ? 7.937 19.132 4.077 1.00 45.69 109 GLU A C 1
ATOM 901 O O . GLU A 1 109 ? 7.948 19.666 2.971 1.00 45.69 109 GLU A O 1
ATOM 906 N N . THR A 1 110 ? 8.326 17.856 4.221 1.00 46.94 110 THR A N 1
ATOM 907 C CA . THR A 1 110 ? 9.088 17.111 3.194 1.00 46.94 110 THR A CA 1
ATOM 908 C C . THR A 1 110 ? 8.375 15.916 2.550 1.00 46.94 110 THR A C 1
ATOM 910 O O . THR A 1 110 ? 9.034 15.096 1.909 1.00 46.94 110 THR A O 1
ATOM 913 N N . GLN A 1 111 ? 7.036 15.830 2.565 1.00 57.09 111 GLN A N 1
ATOM 914 C CA . GLN A 1 111 ? 6.308 14.879 1.691 1.00 57.09 111 GLN A CA 1
ATOM 915 C C . GLN A 1 111 ? 6.327 15.298 0.200 1.00 57.09 111 GLN A C 1
ATOM 917 O O . GLN A 1 111 ? 5.338 15.157 -0.528 1.00 57.09 111 GLN A O 1
ATOM 922 N N . ALA A 1 112 ? 7.456 15.827 -0.270 1.00 71.00 112 ALA A N 1
ATOM 923 C CA . ALA A 1 112 ? 7.690 16.119 -1.667 1.00 71.00 112 ALA A CA 1
ATOM 924 C C . ALA A 1 112 ? 7.920 14.792 -2.392 1.00 71.00 112 ALA A C 1
ATOM 926 O O . ALA A 1 112 ? 8.950 14.131 -2.236 1.00 71.00 112 ALA A O 1
ATOM 927 N N . PHE A 1 113 ? 6.933 14.390 -3.186 1.00 88.75 113 PHE A N 1
ATOM 928 C CA . PHE A 1 113 ? 7.183 13.435 -4.250 1.00 88.75 113 PHE A CA 1
ATOM 929 C C . PHE A 1 113 ? 8.326 13.960 -5.123 1.00 88.75 113 PHE A C 1
ATOM 931 O O . PHE A 1 113 ? 8.491 15.166 -5.317 1.00 88.75 113 PHE A O 1
ATOM 938 N N . GLN A 1 114 ? 9.124 13.050 -5.655 1.00 92.50 114 GLN A N 1
ATOM 939 C CA . GLN A 1 114 ? 10.226 13.401 -6.534 1.00 92.50 114 GLN A CA 1
ATOM 940 C C . GLN A 1 114 ? 9.894 12.906 -7.927 1.00 92.50 114 GLN A C 1
ATOM 942 O O . GLN A 1 114 ? 9.617 11.722 -8.119 1.00 92.50 114 GLN A O 1
ATOM 947 N N . VAL A 1 115 ? 9.901 13.821 -8.893 1.00 95.19 115 VAL A N 1
ATOM 948 C CA . VAL A 1 115 ? 9.643 13.499 -10.296 1.00 95.19 115 VAL A CA 1
ATOM 949 C C . VAL A 1 115 ? 10.851 12.756 -10.870 1.00 95.19 115 VAL A C 1
ATOM 951 O O . VAL A 1 115 ? 12.009 13.116 -10.626 1.00 95.19 115 VAL A O 1
ATOM 954 N N . ILE A 1 116 ? 10.583 11.680 -11.607 1.00 95.94 116 ILE A N 1
ATOM 955 C CA . ILE A 1 116 ? 11.591 10.735 -12.082 1.00 95.94 116 ILE A CA 1
ATOM 956 C C . ILE A 1 116 ? 11.510 10.519 -13.585 1.00 95.94 116 ILE A C 1
ATOM 958 O O . ILE A 1 116 ? 10.439 10.420 -14.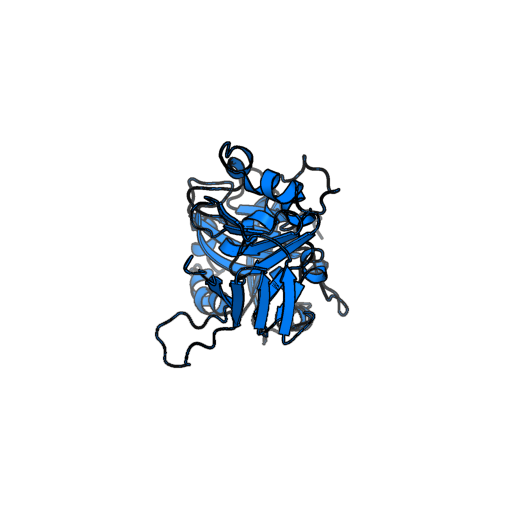183 1.00 95.94 116 ILE A O 1
ATOM 962 N N . LYS A 1 117 ? 12.683 10.360 -14.194 1.00 95.69 117 LYS A N 1
ATOM 963 C CA . LYS A 1 117 ? 12.829 9.854 -15.555 1.00 95.69 117 LYS A CA 1
ATOM 964 C C . LYS A 1 117 ? 13.270 8.400 -15.506 1.00 95.69 117 LYS A C 1
ATOM 966 O O . LYS A 1 117 ? 14.352 8.092 -14.998 1.00 95.69 117 LYS A O 1
ATOM 971 N N . ILE A 1 118 ? 12.458 7.520 -16.081 1.00 96.00 118 ILE A N 1
ATOM 972 C CA . ILE A 1 118 ? 12.749 6.091 -16.150 1.00 96.00 118 ILE A CA 1
ATOM 973 C C . ILE A 1 118 ? 13.844 5.844 -17.186 1.00 96.00 118 ILE A C 1
ATOM 975 O O . ILE A 1 118 ? 13.752 6.248 -18.348 1.00 96.00 118 ILE A O 1
ATOM 979 N N . LEU A 1 119 ? 14.894 5.153 -16.755 1.00 95.12 119 LEU A N 1
ATOM 980 C CA . LEU A 1 119 ? 16.037 4.787 -17.585 1.00 95.12 119 LEU A CA 1
ATOM 981 C C . LEU A 1 119 ? 15.885 3.368 -18.128 1.00 95.12 119 LEU A C 1
ATOM 983 O O . LEU A 1 119 ? 16.137 3.133 -19.306 1.00 95.12 119 LEU A O 1
ATOM 987 N N . SER A 1 120 ? 15.454 2.427 -17.287 1.00 94.69 120 SER A N 1
ATOM 988 C CA . SER A 1 120 ? 15.231 1.044 -17.706 1.00 94.69 120 SER A CA 1
ATOM 989 C C . SER A 1 120 ? 14.207 0.335 -16.832 1.00 94.69 120 SER A C 1
ATOM 991 O O . SER A 1 120 ? 14.166 0.550 -15.620 1.00 94.69 120 SER A O 1
ATOM 993 N N . ILE A 1 121 ? 13.485 -0.590 -17.455 1.00 95.81 121 ILE A N 1
ATOM 994 C CA . ILE A 1 121 ? 12.617 -1.574 -16.814 1.00 95.81 121 ILE A CA 1
ATOM 995 C C . ILE A 1 121 ? 13.152 -2.961 -17.167 1.00 95.81 121 ILE A C 1
ATOM 997 O O . ILE A 1 121 ? 13.475 -3.209 -18.329 1.00 95.81 121 ILE A O 1
ATOM 1001 N N . ALA A 1 122 ? 13.241 -3.854 -16.186 1.00 95.69 122 ALA A N 1
ATOM 1002 C CA . ALA A 1 122 ? 13.540 -5.264 -16.409 1.00 95.69 122 ALA A CA 1
ATOM 1003 C C . ALA A 1 122 ? 12.658 -6.140 -15.516 1.00 95.69 122 ALA A C 1
ATOM 1005 O O . ALA A 1 122 ? 12.645 -5.956 -14.302 1.00 95.69 122 ALA A O 1
ATOM 1006 N N . PHE A 1 123 ? 11.954 -7.106 -16.101 1.00 96.81 123 PHE A N 1
ATOM 1007 C CA . PHE A 1 123 ? 11.191 -8.099 -15.342 1.00 96.81 123 PHE A CA 1
ATOM 1008 C C . PHE A 1 123 ? 12.095 -9.272 -14.971 1.00 96.81 123 PHE A C 1
ATOM 1010 O O . PHE A 1 123 ? 12.767 -9.846 -15.833 1.00 96.81 123 PHE A O 1
ATOM 1017 N N . VAL A 1 124 ? 12.133 -9.614 -13.686 1.00 97.38 124 VAL A N 1
ATOM 1018 C CA . VAL A 1 124 ? 13.054 -10.607 -13.135 1.00 97.38 124 VAL A CA 1
ATOM 1019 C C . VAL A 1 124 ? 12.277 -11.769 -12.542 1.00 97.38 124 VAL A C 1
ATOM 1021 O O . VAL A 1 124 ? 11.516 -11.623 -11.588 1.00 97.38 124 VAL A O 1
ATOM 1024 N N . TYR A 1 125 ? 12.511 -12.940 -13.122 1.00 96.44 125 TYR A N 1
ATOM 1025 C CA . TYR A 1 125 ? 11.910 -14.200 -12.708 1.00 96.44 125 TYR A CA 1
ATOM 1026 C C . TYR A 1 125 ? 12.760 -14.900 -11.639 1.00 96.44 125 TYR A C 1
ATOM 1028 O O . TYR A 1 125 ? 13.981 -14.695 -11.606 1.00 96.44 125 TYR A O 1
ATOM 1036 N N . PRO A 1 126 ? 12.162 -15.774 -10.808 1.00 92.75 126 PRO A N 1
ATOM 1037 C CA . PRO A 1 126 ? 12.892 -16.549 -9.805 1.00 92.75 126 PRO A CA 1
ATOM 1038 C C . PRO A 1 126 ? 14.069 -17.345 -10.383 1.00 92.75 126 PRO A C 1
ATOM 1040 O O . PRO A 1 126 ? 15.124 -17.427 -9.768 1.00 92.75 126 PRO A O 1
ATOM 1043 N N . SER A 1 127 ? 13.925 -17.864 -11.604 1.00 91.81 127 SER A N 1
ATOM 1044 C CA . SER A 1 127 ? 14.960 -18.641 -12.296 1.00 91.81 127 SER A CA 1
ATOM 1045 C C . SER A 1 127 ? 16.129 -17.810 -12.844 1.00 91.81 127 SER A C 1
ATOM 1047 O O . SER A 1 127 ? 17.104 -18.379 -13.334 1.00 91.81 127 SER A O 1
ATOM 1049 N N . ASN A 1 128 ? 16.066 -16.475 -12.800 1.00 92.00 128 ASN A N 1
ATOM 1050 C CA . ASN A 1 128 ? 17.099 -15.628 -13.390 1.00 92.00 128 ASN A CA 1
ATOM 1051 C C . ASN A 1 128 ? 18.358 -15.578 -12.505 1.00 92.00 128 ASN A C 1
ATOM 1053 O O . ASN A 1 128 ? 18.375 -14.923 -11.464 1.00 92.00 128 ASN A O 1
ATOM 1057 N N . GLN A 1 129 ? 19.435 -16.226 -12.948 1.00 88.50 129 GLN A N 1
ATOM 1058 C CA . GLN A 1 129 ? 20.706 -16.278 -12.213 1.00 88.50 129 GLN A CA 1
ATOM 1059 C C . GLN A 1 129 ? 21.649 -15.097 -12.506 1.00 88.50 129 GLN A C 1
ATOM 1061 O O . GLN A 1 129 ? 22.638 -14.911 -11.804 1.00 88.50 129 GLN A O 1
ATOM 1066 N N . LEU A 1 130 ? 21.358 -14.287 -13.529 1.00 89.00 130 LEU A N 1
ATOM 1067 C CA . LEU A 1 130 ? 22.228 -13.189 -13.970 1.00 89.00 130 LEU A CA 1
ATOM 1068 C C . LEU A 1 130 ? 22.010 -11.901 -13.167 1.00 89.00 130 LEU A C 1
ATOM 1070 O O . LEU A 1 130 ? 22.860 -11.009 -13.154 1.00 89.00 130 LEU A O 1
ATOM 1074 N N . VAL A 1 131 ? 20.858 -11.774 -12.511 1.00 89.12 131 VAL A N 1
ATOM 1075 C CA . VAL A 1 131 ? 20.533 -10.601 -11.703 1.00 89.12 131 VAL A CA 1
ATOM 1076 C C . VAL A 1 131 ? 21.165 -10.737 -10.320 1.00 89.12 131 VAL A C 1
ATOM 1078 O O . VAL A 1 131 ? 20.803 -11.603 -9.525 1.00 89.12 131 VAL A O 1
ATOM 1081 N N . ASN A 1 132 ? 22.094 -9.831 -10.012 1.00 87.38 132 ASN A N 1
ATOM 1082 C CA . ASN A 1 132 ? 22.707 -9.749 -8.688 1.00 87.38 132 ASN A CA 1
ATOM 1083 C C . ASN A 1 132 ? 21.632 -9.613 -7.589 1.00 87.38 132 ASN A C 1
ATOM 1085 O O . ASN A 1 132 ? 20.672 -8.856 -7.748 1.00 87.38 132 ASN A O 1
ATOM 1089 N N . LYS A 1 133 ? 21.823 -10.327 -6.474 1.00 91.75 133 LYS A N 1
ATOM 1090 C CA . LYS A 1 133 ? 20.902 -10.434 -5.332 1.00 91.75 133 LYS A CA 1
ATOM 1091 C C . LYS A 1 133 ? 19.524 -11.033 -5.654 1.00 91.75 133 LYS A C 1
ATOM 1093 O O . LYS A 1 133 ? 18.652 -10.952 -4.796 1.00 91.75 133 LYS A O 1
ATOM 1098 N N . ASN A 1 134 ? 19.296 -11.663 -6.815 1.00 95.12 134 ASN A N 1
ATOM 1099 C CA . ASN A 1 134 ? 17.957 -12.172 -7.148 1.00 95.12 134 ASN A CA 1
ATOM 1100 C C . ASN A 1 134 ? 17.421 -13.158 -6.098 1.00 95.12 134 ASN A C 1
ATOM 1102 O O . ASN A 1 134 ? 16.321 -12.960 -5.598 1.00 95.12 134 ASN A O 1
ATOM 1106 N N . ASN A 1 135 ? 18.222 -14.147 -5.686 1.00 94.12 135 ASN A N 1
ATOM 1107 C CA . ASN A 1 135 ? 17.818 -15.104 -4.648 1.00 94.12 135 ASN A CA 1
ATOM 1108 C C . ASN A 1 135 ? 17.458 -14.407 -3.329 1.00 94.12 135 ASN A C 1
ATOM 1110 O O . ASN A 1 135 ? 16.458 -14.744 -2.705 1.00 94.12 135 ASN A O 1
ATOM 1114 N N . LEU A 1 136 ? 18.237 -13.398 -2.929 1.00 95.44 136 LEU A N 1
ATOM 1115 C CA . LEU A 1 136 ? 17.971 -12.617 -1.722 1.00 95.44 136 LEU A CA 1
ATOM 1116 C C . LEU A 1 136 ? 16.654 -11.832 -1.835 1.00 95.44 136 LEU A C 1
ATOM 1118 O O . LEU A 1 136 ? 15.850 -11.852 -0.908 1.00 95.44 136 LEU A O 1
ATOM 1122 N N . ILE A 1 137 ? 16.414 -11.179 -2.975 1.00 96.06 137 ILE A N 1
ATOM 1123 C CA . ILE A 1 137 ? 15.182 -10.424 -3.245 1.00 96.06 137 ILE A CA 1
ATOM 1124 C C . ILE A 1 137 ? 13.971 -11.357 -3.258 1.00 96.06 137 ILE A C 1
ATOM 1126 O O . ILE A 1 137 ? 12.975 -11.061 -2.609 1.00 96.06 137 ILE A O 1
ATOM 1130 N N . GLN A 1 138 ? 14.061 -12.493 -3.949 1.00 94.12 138 GLN A N 1
ATOM 1131 C CA . GLN A 1 138 ? 12.990 -13.488 -4.019 1.00 94.12 138 GLN A CA 1
ATOM 1132 C C . GLN A 1 138 ? 12.669 -14.055 -2.637 1.00 94.12 138 GLN A C 1
ATOM 1134 O O . GLN A 1 138 ? 11.505 -14.116 -2.248 1.00 94.12 138 GLN A O 1
ATOM 1139 N N . ASN A 1 139 ? 13.692 -14.406 -1.856 1.00 93.56 139 ASN A N 1
ATOM 1140 C CA . ASN A 1 139 ? 13.500 -14.858 -0.483 1.00 93.56 139 ASN A CA 1
ATOM 1141 C C . ASN A 1 139 ? 12.813 -13.776 0.351 1.00 93.56 139 ASN A C 1
ATOM 1143 O O . ASN A 1 139 ? 11.803 -14.057 0.984 1.00 93.56 139 ASN A O 1
ATOM 1147 N N . PHE A 1 140 ? 13.284 -12.530 0.296 1.00 95.25 140 PHE A N 1
ATOM 1148 C CA . PHE A 1 140 ? 12.663 -11.425 1.022 1.00 95.25 140 PHE A CA 1
ATOM 1149 C C . PHE A 1 140 ? 11.205 -11.189 0.603 1.00 95.25 140 PHE A C 1
ATOM 1151 O O . PHE A 1 140 ? 10.331 -11.039 1.456 1.00 95.25 140 PHE A O 1
ATOM 1158 N N . LEU A 1 141 ? 10.908 -11.201 -0.700 1.00 93.75 141 LEU A N 1
ATOM 1159 C CA . LEU A 1 141 ? 9.557 -11.028 -1.239 1.00 93.75 141 LEU A CA 1
ATOM 1160 C C . LEU A 1 141 ? 8.615 -12.179 -0.869 1.00 93.75 141 LEU A C 1
ATOM 1162 O O . LEU A 1 141 ? 7.431 -11.921 -0.676 1.00 93.75 141 LEU A O 1
ATOM 1166 N N . ASN A 1 142 ? 9.117 -13.398 -0.679 1.00 90.69 142 ASN A N 1
ATOM 1167 C CA . ASN A 1 142 ? 8.303 -14.575 -0.349 1.00 90.69 142 ASN A CA 1
ATOM 1168 C C . ASN A 1 142 ? 8.264 -14.915 1.151 1.00 90.69 142 ASN A C 1
ATOM 1170 O O . ASN A 1 142 ? 7.391 -15.659 1.593 1.00 90.69 142 ASN A O 1
ATOM 1174 N N . GLN A 1 143 ? 9.181 -14.367 1.950 1.00 89.00 143 GLN A N 1
ATOM 1175 C CA . GLN A 1 143 ? 9.208 -14.561 3.398 1.00 89.00 143 GLN A CA 1
ATOM 1176 C C . GLN A 1 143 ? 8.011 -13.896 4.079 1.00 89.00 143 GLN A C 1
ATOM 1178 O O . GLN A 1 143 ? 7.706 -12.725 3.834 1.00 89.00 143 GLN A O 1
ATOM 1183 N N . ASN A 1 144 ? 7.388 -14.636 4.997 1.00 83.31 144 ASN A N 1
ATOM 1184 C CA . ASN A 1 144 ? 6.320 -14.145 5.854 1.00 83.31 144 ASN A CA 1
ATOM 1185 C C . ASN A 1 144 ? 6.811 -14.081 7.307 1.00 83.31 144 ASN A C 1
ATOM 1187 O O . ASN A 1 144 ? 6.827 -15.088 8.011 1.00 83.31 144 ASN A O 1
ATOM 1191 N N . ASN A 1 145 ? 7.257 -12.896 7.731 1.00 79.00 145 ASN A N 1
ATOM 1192 C CA . ASN A 1 145 ? 7.865 -12.663 9.049 1.00 79.00 145 ASN A CA 1
ATOM 1193 C C . ASN A 1 145 ? 6.909 -11.958 10.026 1.00 79.00 145 ASN A C 1
ATOM 1195 O O . ASN A 1 145 ? 7.345 -11.342 10.999 1.00 79.00 145 ASN A O 1
ATOM 1199 N N . THR A 1 146 ? 5.608 -11.986 9.752 1.00 84.94 146 THR A N 1
ATOM 1200 C CA . THR A 1 146 ? 4.617 -11.261 10.543 1.00 84.94 146 THR A CA 1
ATOM 1201 C C . THR A 1 146 ? 4.328 -11.972 11.865 1.00 84.94 146 THR A C 1
ATOM 1203 O O . THR A 1 146 ? 4.161 -13.191 11.904 1.00 84.94 146 THR A O 1
ATOM 1206 N N . ARG A 1 147 ? 4.217 -11.209 12.964 1.00 90.12 147 ARG A N 1
ATOM 1207 C CA . ARG A 1 147 ? 3.766 -11.750 14.257 1.00 90.12 147 ARG A CA 1
ATOM 1208 C C . ARG A 1 147 ? 2.385 -12.367 14.092 1.00 90.12 147 ARG A C 1
ATOM 1210 O O . ARG A 1 147 ? 1.483 -11.709 13.583 1.00 90.12 147 ARG A O 1
ATOM 1217 N N . HIS A 1 148 ? 2.222 -13.609 14.531 1.00 89.56 148 HIS A N 1
ATOM 1218 C CA . HIS A 1 148 ? 0.981 -14.344 14.348 1.00 89.56 148 HIS A CA 1
ATOM 1219 C C . HIS A 1 148 ? 0.276 -14.573 15.680 1.00 89.56 148 HIS A C 1
ATOM 1221 O O . HIS A 1 148 ? 0.847 -15.150 16.604 1.00 89.56 148 HIS A O 1
ATOM 1227 N N . GLN A 1 149 ? -0.997 -14.200 15.747 1.00 90.88 149 GLN A N 1
ATOM 1228 C CA . GLN A 1 149 ? -1.876 -14.530 16.856 1.00 90.88 149 GLN A CA 1
ATOM 1229 C C . GLN A 1 149 ? -3.191 -15.063 16.294 1.00 90.88 149 GLN A C 1
ATOM 1231 O O . GLN A 1 149 ? -3.944 -14.346 15.645 1.00 90.88 149 GLN A O 1
ATOM 1236 N N . ASN A 1 150 ? -3.479 -16.346 16.536 1.00 88.25 150 ASN A N 1
ATOM 1237 C CA . ASN A 1 150 ? -4.655 -17.015 15.964 1.00 88.25 150 ASN A CA 1
ATOM 1238 C C . ASN A 1 150 ? -5.959 -16.251 16.239 1.00 88.25 150 ASN A C 1
ATOM 1240 O O . ASN A 1 150 ? -6.797 -16.116 15.343 1.00 88.25 150 ASN A O 1
ATOM 1244 N N . LYS A 1 151 ? -6.100 -15.766 17.476 1.00 91.62 151 LYS A N 1
ATOM 1245 C CA . LYS A 1 151 ? -7.298 -15.135 18.010 1.00 91.62 151 LYS A CA 1
ATOM 1246 C C . LYS A 1 151 ? -6.929 -13.890 18.813 1.00 91.62 151 LYS A C 1
ATOM 1248 O O . LYS A 1 151 ? -6.105 -13.974 19.724 1.00 91.62 151 LYS A O 1
ATOM 1253 N N . ILE A 1 152 ? -7.566 -12.775 18.484 1.00 92.62 152 ILE A N 1
ATOM 1254 C CA . ILE A 1 152 ? -7.560 -11.546 19.277 1.00 92.62 152 ILE A CA 1
ATOM 1255 C C . ILE A 1 152 ? -8.880 -11.496 20.042 1.00 92.62 152 ILE A C 1
ATOM 1257 O O . ILE A 1 152 ? -9.939 -11.559 19.421 1.00 92.62 152 ILE A O 1
ATOM 1261 N N . ASP A 1 153 ? -8.824 -11.400 21.367 1.00 91.31 153 ASP A N 1
ATOM 1262 C CA . ASP A 1 153 ? -9.985 -11.124 22.214 1.00 91.31 153 ASP A CA 1
ATOM 1263 C C . ASP A 1 153 ? -9.767 -9.774 22.895 1.00 91.31 153 ASP A C 1
ATOM 1265 O O . ASP A 1 153 ? -8.708 -9.542 23.482 1.00 91.31 153 ASP A O 1
ATOM 1269 N N . ARG A 1 154 ? -10.754 -8.887 22.800 1.00 88.56 154 ARG A N 1
ATOM 1270 C CA . ARG A 1 154 ? -10.711 -7.548 23.386 1.00 88.56 154 ARG A CA 1
ATOM 1271 C C . ARG A 1 154 ? -12.049 -7.221 24.035 1.00 88.56 154 ARG A C 1
ATOM 1273 O O . ARG A 1 154 ? -13.098 -7.482 23.450 1.00 88.56 154 ARG A O 1
ATOM 1280 N N . ASP A 1 155 ? -12.004 -6.603 25.206 1.00 89.19 155 ASP A N 1
ATOM 1281 C CA . ASP A 1 155 ? -13.182 -6.081 25.895 1.00 89.19 155 ASP A CA 1
ATOM 1282 C C . ASP A 1 155 ? -13.109 -4.548 25.906 1.00 89.19 155 ASP A C 1
ATOM 1284 O O . ASP A 1 155 ? -12.192 -3.968 26.480 1.00 89.19 155 ASP A O 1
ATOM 1288 N N . MET A 1 156 ? -14.075 -3.888 25.269 1.00 87.38 156 MET A N 1
ATOM 1289 C CA . MET A 1 156 ? -14.233 -2.433 25.274 1.00 87.38 156 MET A CA 1
ATOM 1290 C C . MET A 1 156 ? -15.458 -2.072 26.116 1.00 87.38 156 MET A C 1
ATOM 1292 O O . MET A 1 156 ? -16.601 -2.133 25.659 1.00 87.38 156 MET A O 1
ATOM 1296 N N . ASN A 1 157 ? -15.221 -1.711 27.377 1.00 84.00 157 ASN A N 1
ATOM 1297 C CA . ASN A 1 157 ? -16.283 -1.350 28.317 1.00 84.00 157 ASN A CA 1
ATOM 1298 C C . ASN A 1 157 ? -16.913 -0.004 27.935 1.00 84.00 157 ASN A C 1
ATOM 1300 O O . ASN A 1 157 ? -16.197 0.972 27.744 1.00 84.00 157 ASN A O 1
ATOM 1304 N N . GLY A 1 158 ? -18.240 0.071 27.859 1.00 81.81 158 GLY A N 1
ATOM 1305 C CA . GLY A 1 158 ? -18.968 1.306 27.561 1.00 81.81 158 GLY A CA 1
ATOM 1306 C C . GLY A 1 158 ? -19.945 1.177 26.395 1.00 81.81 158 GLY A C 1
ATOM 1307 O O . GLY A 1 158 ? -20.124 0.105 25.811 1.00 81.81 158 GLY A O 1
ATOM 1308 N N . ALA A 1 159 ? -20.619 2.288 26.094 1.00 82.19 159 ALA A N 1
ATOM 1309 C CA . ALA A 1 159 ? -21.501 2.389 24.938 1.00 82.19 159 ALA A CA 1
ATOM 1310 C C . ALA A 1 159 ? -20.681 2.400 23.644 1.00 82.19 159 ALA A C 1
ATOM 1312 O O . ALA A 1 159 ? -19.639 3.045 23.575 1.00 82.19 159 ALA A O 1
ATOM 1313 N N . LEU A 1 160 ? -21.173 1.693 22.631 1.00 85.81 160 LEU A N 1
ATOM 1314 C CA . LEU A 1 160 ? -20.540 1.619 21.324 1.00 85.81 160 LEU A CA 1
ATOM 1315 C C . LEU A 1 160 ? -20.980 2.769 20.417 1.00 85.81 160 LEU A C 1
ATOM 1317 O O . LEU A 1 160 ? -22.179 2.958 20.204 1.00 85.81 160 LEU A O 1
ATOM 1321 N N . TYR A 1 161 ? -20.008 3.441 19.814 1.00 88.81 161 TYR A N 1
ATOM 1322 C CA . TYR A 1 161 ? -20.197 4.415 18.746 1.00 88.81 161 TYR A CA 1
ATOM 1323 C C . TYR A 1 161 ? -19.564 3.892 17.456 1.00 88.81 161 TYR A C 1
ATOM 1325 O O . TYR A 1 161 ? -18.513 3.247 17.487 1.00 88.81 161 TYR A O 1
ATOM 1333 N N . LEU A 1 162 ? -20.229 4.154 16.331 1.00 90.62 162 LEU A N 1
ATOM 1334 C CA . LEU A 1 162 ? -19.749 3.835 14.991 1.00 90.62 162 LEU A CA 1
ATOM 1335 C C . LEU A 1 162 ? -19.755 5.115 14.157 1.00 90.62 162 LEU A C 1
ATOM 1337 O O . LEU A 1 162 ? -20.824 5.629 13.826 1.00 90.62 162 LEU A O 1
ATOM 1341 N N . ASN A 1 163 ? -18.566 5.570 13.777 1.00 92.00 163 ASN A N 1
ATOM 1342 C CA . ASN A 1 163 ? -18.375 6.728 12.914 1.00 92.00 163 ASN A CA 1
ATOM 1343 C C . ASN A 1 163 ? -17.900 6.234 11.546 1.00 92.00 163 ASN A C 1
ATOM 1345 O O . ASN A 1 163 ? -16.968 5.437 11.456 1.00 92.00 163 ASN A O 1
ATOM 1349 N N . SER A 1 164 ? -18.524 6.703 10.470 1.00 90.31 164 SER A N 1
ATOM 1350 C CA . SER A 1 164 ? -18.105 6.410 9.095 1.00 90.31 164 SER A CA 1
ATOM 1351 C C . SER A 1 164 ? -17.550 7.667 8.441 1.00 90.31 164 SER A C 1
ATOM 1353 O O . SER A 1 164 ? -18.181 8.722 8.527 1.00 90.31 164 SER A O 1
ATOM 1355 N N . TYR A 1 165 ? -16.426 7.552 7.736 1.00 89.06 165 TYR A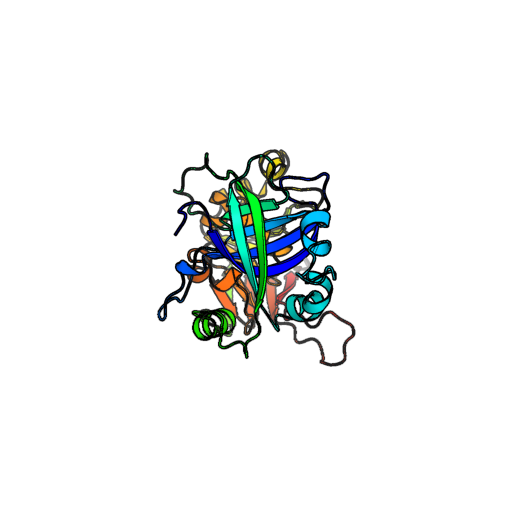 N 1
ATOM 1356 C CA . TYR A 1 165 ? -15.765 8.697 7.111 1.00 89.06 165 TYR A CA 1
ATOM 1357 C C . TYR A 1 165 ? -15.819 8.602 5.590 1.00 89.06 165 TYR A C 1
ATOM 1359 O O . TYR A 1 165 ? -15.589 7.546 5.002 1.00 89.06 165 TYR A O 1
ATOM 1367 N N . SER A 1 166 ? -16.083 9.735 4.940 1.00 84.06 166 SER A N 1
ATOM 1368 C CA . SER A 1 166 ? -16.019 9.826 3.483 1.00 84.06 166 SER A CA 1
ATOM 1369 C C . SER A 1 166 ? -14.565 9.947 3.036 1.00 84.06 166 SER A C 1
ATOM 1371 O O . SER A 1 166 ? -13.919 10.969 3.267 1.00 84.06 166 SER A O 1
ATOM 1373 N N . VAL A 1 167 ? -14.052 8.892 2.401 1.00 82.44 167 VAL A N 1
ATOM 1374 C CA . VAL A 1 167 ? -12.660 8.798 1.923 1.00 82.44 167 VAL A CA 1
ATOM 1375 C C . VAL A 1 167 ? -12.565 8.533 0.408 1.00 82.44 167 VAL A C 1
ATOM 1377 O O . VAL A 1 167 ? -11.542 8.084 -0.114 1.00 82.44 167 VAL A O 1
ATOM 1380 N N . GLY A 1 168 ? -13.647 8.821 -0.322 1.00 83.25 168 GLY A N 1
ATOM 1381 C CA . GLY A 1 168 ? -13.781 8.519 -1.746 1.00 83.25 168 GLY A CA 1
ATOM 1382 C C . GLY A 1 168 ? -13.999 7.026 -1.990 1.00 83.25 168 GLY A C 1
ATOM 1383 O O . GLY A 1 168 ? -14.857 6.424 -1.359 1.00 83.25 168 GLY A O 1
ATOM 1384 N N . GLN A 1 169 ? -13.235 6.427 -2.905 1.00 77.62 169 GLN A N 1
ATOM 1385 C CA . GLN A 1 169 ? -13.316 5.002 -3.266 1.00 77.62 169 GLN A CA 1
ATOM 1386 C C . GLN A 1 169 ? -12.724 4.044 -2.212 1.00 77.62 169 GLN A C 1
ATOM 1388 O O . GLN A 1 169 ? -12.726 2.837 -2.438 1.00 77.62 169 GLN A O 1
ATOM 1393 N N . GLY A 1 170 ? -12.202 4.558 -1.094 1.00 79.94 170 GLY A N 1
ATOM 1394 C CA . GLY A 1 170 ? -11.713 3.745 0.023 1.00 79.94 170 GLY A CA 1
ATOM 1395 C C . GLY A 1 170 ? -12.788 3.452 1.074 1.00 79.94 170 GLY A C 1
ATOM 1396 O O . GLY A 1 170 ? -13.911 3.947 1.002 1.00 79.94 170 GLY A O 1
ATOM 1397 N N . MET A 1 171 ? -12.407 2.690 2.098 1.00 86.50 171 MET A N 1
ATOM 1398 C CA . MET A 1 171 ? -13.222 2.455 3.293 1.00 86.50 171 MET A CA 1
ATOM 1399 C C . MET A 1 171 ? -12.497 2.962 4.535 1.00 86.50 171 MET A C 1
ATOM 1401 O O . MET A 1 171 ? -11.282 2.817 4.656 1.00 86.50 171 MET A O 1
ATOM 1405 N N . CYS A 1 172 ? -13.242 3.588 5.440 1.00 91.81 172 CYS A N 1
ATOM 1406 C CA . CYS A 1 172 ? -12.728 4.054 6.719 1.00 91.81 172 CYS A CA 1
ATOM 1407 C C . CYS A 1 172 ? -13.898 4.209 7.689 1.00 91.81 172 CYS A C 1
ATOM 1409 O O . CYS A 1 172 ? -14.847 4.961 7.439 1.00 91.81 172 CYS A O 1
ATOM 1411 N N . SER A 1 173 ? -13.873 3.474 8.791 1.00 93.50 173 SER A N 1
ATOM 1412 C CA . SER A 1 173 ? -14.873 3.596 9.853 1.00 93.50 173 SER A CA 1
ATOM 1413 C C . SER A 1 173 ? -14.228 3.360 11.206 1.00 93.50 173 SER A C 1
ATOM 1415 O O . SER A 1 173 ? -13.331 2.536 11.327 1.00 93.50 173 SER A O 1
ATOM 1417 N N . LEU A 1 174 ? -14.674 4.067 12.234 1.00 94.25 174 LEU A N 1
ATOM 1418 C CA . LEU A 1 174 ? -14.165 3.948 13.593 1.00 94.25 174 LEU A CA 1
ATOM 1419 C C . LEU A 1 174 ? -15.253 3.386 14.496 1.00 94.25 174 LEU A C 1
ATOM 1421 O O . LEU A 1 174 ? -16.349 3.936 14.584 1.00 94.25 174 LEU A O 1
ATOM 1425 N N . ILE A 1 175 ? -14.914 2.318 15.202 1.00 92.44 175 ILE A N 1
ATOM 1426 C CA . ILE A 1 175 ? -15.699 1.786 16.306 1.00 92.44 175 ILE A CA 1
ATOM 1427 C C . ILE A 1 175 ? -15.019 2.217 17.598 1.00 92.44 175 ILE A C 1
ATOM 1429 O O . ILE A 1 175 ? -13.839 1.928 17.774 1.00 92.44 175 ILE A O 1
ATOM 1433 N N . HIS A 1 176 ? -15.721 2.882 18.512 1.00 93.00 176 HIS A N 1
ATOM 1434 C CA . HIS A 1 176 ? -15.115 3.333 19.768 1.00 93.00 176 HIS A CA 1
ATOM 1435 C C . HIS A 1 176 ? -16.099 3.350 20.939 1.00 93.00 176 HIS A C 1
ATOM 1437 O O . HIS A 1 176 ? -17.314 3.343 20.751 1.00 93.00 176 HIS A O 1
ATOM 1443 N N . ASN A 1 177 ? -15.563 3.383 22.161 1.00 91.81 177 ASN A N 1
ATOM 1444 C CA . ASN A 1 177 ? -16.335 3.576 23.400 1.00 91.81 177 ASN A CA 1
ATOM 1445 C C . ASN A 1 177 ? -16.117 4.962 24.042 1.00 91.81 177 ASN A C 1
ATOM 1447 O O . ASN A 1 177 ? -16.605 5.218 25.139 1.00 91.81 177 ASN A O 1
ATOM 1451 N N . GLY A 1 178 ? -15.361 5.840 23.371 1.00 92.44 178 GLY A N 1
ATOM 1452 C CA . GLY A 1 178 ? -14.984 7.171 23.867 1.00 92.44 178 GLY A CA 1
ATOM 1453 C C . GLY A 1 178 ? -13.648 7.215 24.617 1.00 92.44 178 GLY A C 1
ATOM 1454 O O . GLY A 1 178 ? -13.168 8.300 24.917 1.00 92.44 178 GLY A O 1
ATOM 1455 N N . THR A 1 179 ? -13.026 6.065 24.881 1.00 93.00 179 THR A N 1
ATOM 1456 C CA . THR A 1 179 ? -11.672 5.966 25.457 1.00 93.00 179 THR A CA 1
ATOM 1457 C C . THR A 1 179 ? -10.738 5.225 24.514 1.00 93.00 179 THR A C 1
ATOM 1459 O O . THR A 1 179 ? -9.630 5.665 24.246 1.00 93.00 179 THR A O 1
ATOM 1462 N N . GLU A 1 180 ? -11.208 4.121 23.954 1.00 94.69 180 GLU A N 1
ATOM 1463 C CA . GLU A 1 180 ? -10.470 3.292 23.024 1.00 94.69 180 GLU A CA 1
ATOM 1464 C C . GLU A 1 180 ? -11.243 3.128 21.716 1.00 94.69 180 GLU A C 1
ATOM 1466 O O . GLU A 1 180 ? -12.474 3.237 21.685 1.00 94.69 180 GLU A O 1
ATOM 1471 N N . GLY A 1 181 ? -10.521 2.815 20.641 1.00 94.31 181 GLY A N 1
ATOM 1472 C CA . GLY A 1 181 ? -11.103 2.602 19.325 1.00 94.31 181 GLY A CA 1
ATOM 1473 C C . GLY A 1 181 ? -10.475 1.469 18.527 1.00 94.31 181 GLY A C 1
ATOM 1474 O O . GLY A 1 181 ? -9.357 1.008 18.790 1.00 94.31 181 GLY A O 1
ATOM 1475 N N . VAL A 1 182 ? -11.230 1.046 17.518 1.00 94.69 182 VAL A N 1
ATOM 1476 C CA . VAL A 1 182 ? -10.795 0.181 16.430 1.00 94.69 182 VAL A CA 1
ATOM 1477 C C . VAL A 1 182 ? -11.192 0.804 15.104 1.00 94.69 182 VAL A C 1
ATOM 1479 O O . VAL A 1 182 ? -12.376 0.964 14.803 1.00 94.69 182 VAL A O 1
ATOM 1482 N N . LEU A 1 183 ? -10.185 1.141 14.311 1.00 95.31 183 LEU A N 1
ATOM 1483 C CA . LEU A 1 183 ? -10.343 1.647 12.961 1.00 95.31 183 LEU A CA 1
ATOM 1484 C C . LEU A 1 183 ? -10.485 0.469 11.985 1.00 95.31 183 LEU A C 1
ATOM 1486 O O . LEU A 1 183 ? -9.638 -0.420 11.942 1.00 95.31 183 LEU A O 1
ATOM 1490 N N . LEU A 1 184 ? -11.571 0.435 11.225 1.00 94.25 184 LEU A N 1
ATOM 1491 C CA . LEU A 1 184 ? -11.846 -0.549 10.184 1.00 94.25 184 LEU A CA 1
ATOM 1492 C C . LEU A 1 184 ? -11.482 0.049 8.830 1.00 94.25 184 LEU A C 1
ATOM 1494 O O . LEU A 1 184 ? -12.193 0.929 8.335 1.00 94.25 184 LEU A O 1
ATOM 1498 N N . ASP A 1 185 ? -10.387 -0.448 8.257 1.00 93.12 185 ASP A N 1
ATOM 1499 C CA . ASP A 1 185 ? -9.705 0.136 7.104 1.00 93.12 185 ASP A CA 1
ATOM 1500 C C . ASP A 1 185 ? -9.359 1.632 7.287 1.00 93.12 185 ASP A C 1
ATOM 1502 O O . ASP A 1 185 ? -9.839 2.347 8.163 1.00 93.12 185 ASP A O 1
ATOM 1506 N N . CYS A 1 186 ? -8.434 2.120 6.476 1.00 91.06 186 CYS A N 1
ATOM 1507 C CA . CYS A 1 186 ? -8.077 3.530 6.409 1.00 91.06 186 CYS A CA 1
ATOM 1508 C C . CYS A 1 186 ? -7.682 3.894 4.979 1.00 91.06 186 CYS A C 1
ATOM 1510 O O . CYS A 1 186 ? -6.563 4.310 4.655 1.00 91.06 186 CYS A O 1
ATOM 1512 N N . GLY A 1 187 ? -8.626 3.603 4.098 1.00 89.69 187 GLY A N 1
ATOM 1513 C CA . GLY A 1 187 ? -8.491 3.712 2.669 1.00 89.69 187 GLY A CA 1
ATOM 1514 C C . GLY A 1 187 ? -8.624 5.125 2.137 1.00 89.69 187 GLY A C 1
ATOM 1515 O O . GLY A 1 187 ? -9.150 6.010 2.803 1.00 89.69 187 GLY A O 1
ATOM 1516 N N . ALA A 1 188 ? -8.184 5.315 0.897 1.00 87.81 188 ALA A N 1
ATOM 1517 C CA . ALA A 1 188 ? -8.497 6.500 0.111 1.00 87.81 188 ALA A CA 1
ATOM 1518 C C . ALA A 1 188 ? -8.457 6.184 -1.383 1.00 87.81 188 ALA A C 1
ATOM 1520 O O . ALA A 1 188 ? -7.673 5.352 -1.846 1.00 87.81 188 ALA A O 1
ATOM 1521 N N . GLY A 1 189 ? -9.275 6.898 -2.146 1.00 82.62 189 GLY A N 1
ATOM 1522 C CA . GLY A 1 189 ? -9.302 6.827 -3.601 1.00 82.62 189 GLY A CA 1
ATOM 1523 C C . GLY A 1 189 ? -10.217 7.901 -4.175 1.00 82.62 189 GLY A C 1
ATOM 1524 O O . GLY A 1 189 ? -10.707 8.756 -3.437 1.00 82.62 189 GLY A O 1
ATOM 1525 N N . LYS A 1 190 ? -10.485 7.856 -5.487 1.00 82.12 190 LYS A N 1
ATOM 1526 C CA . LYS A 1 190 ? -11.283 8.891 -6.168 1.00 82.12 190 LYS A CA 1
ATOM 1527 C C . LYS A 1 190 ? -12.572 9.224 -5.399 1.00 82.12 190 LYS A C 1
ATOM 1529 O O . LYS A 1 190 ? -13.241 8.307 -4.940 1.00 82.12 190 LYS A O 1
ATOM 1534 N N . PRO A 1 191 ? -12.955 10.503 -5.283 1.00 81.94 191 PRO A N 1
ATOM 1535 C CA . PRO A 1 191 ? -12.305 11.684 -5.859 1.00 81.94 191 PRO A CA 1
ATOM 1536 C C . PRO A 1 191 ? -11.142 12.241 -5.014 1.00 81.94 191 PRO A C 1
ATOM 1538 O O . PRO A 1 191 ? -10.594 13.287 -5.351 1.00 81.94 191 PRO A O 1
ATOM 1541 N N . ILE A 1 192 ? -10.758 11.578 -3.921 1.00 85.94 192 ILE A N 1
ATOM 1542 C CA . ILE A 1 192 ? -9.743 12.077 -2.993 1.00 85.94 192 ILE A CA 1
ATOM 1543 C C . ILE A 1 192 ? -8.356 11.622 -3.447 1.00 85.94 192 ILE A C 1
ATOM 1545 O O . ILE A 1 192 ? -8.082 10.431 -3.583 1.00 85.94 192 ILE A O 1
ATOM 1549 N N . LEU A 1 193 ? -7.475 12.597 -3.656 1.00 86.94 193 LEU A N 1
ATOM 1550 C CA . LEU A 1 193 ? -6.064 12.401 -3.980 1.00 86.94 193 LEU A CA 1
ATOM 1551 C C . LEU A 1 193 ? -5.197 13.002 -2.875 1.00 86.94 193 LEU A C 1
ATOM 1553 O O . LEU A 1 193 ? -5.634 13.911 -2.162 1.00 86.94 193 LEU A O 1
ATOM 1557 N N . LYS A 1 194 ? -3.954 12.527 -2.761 1.00 86.62 194 LYS A N 1
ATOM 1558 C CA . LYS A 1 194 ? -3.040 12.901 -1.674 1.00 86.62 194 LYS A CA 1
ATOM 1559 C C . LYS A 1 194 ? -2.903 14.418 -1.452 1.00 86.62 194 LYS A C 1
ATOM 1561 O O . LYS A 1 194 ? -3.037 14.832 -0.301 1.00 86.62 194 LYS A O 1
ATOM 1566 N N . PRO A 1 195 ? -2.715 15.267 -2.485 1.00 85.94 195 PRO A N 1
ATOM 1567 C CA . PRO A 1 195 ? -2.605 16.718 -2.290 1.00 85.94 195 PRO A CA 1
ATOM 1568 C C . PRO A 1 195 ? -3.866 17.362 -1.701 1.00 85.94 195 PRO A C 1
ATOM 1570 O O . PRO A 1 195 ? -3.782 18.376 -1.015 1.00 85.94 195 PRO A O 1
ATOM 1573 N N . ASN A 1 196 ? -5.032 16.762 -1.945 1.00 82.81 196 ASN A N 1
ATOM 1574 C CA . ASN A 1 196 ? -6.325 17.319 -1.557 1.00 82.81 196 ASN A CA 1
ATOM 1575 C C . ASN A 1 196 ? -6.809 16.800 -0.199 1.00 82.81 196 ASN A C 1
ATOM 1577 O O . ASN A 1 196 ? -7.679 17.420 0.404 1.00 82.81 196 ASN A O 1
ATOM 1581 N N . TYR A 1 197 ? -6.246 15.694 0.300 1.00 83.06 197 TYR A N 1
ATOM 1582 C CA . TYR A 1 197 ? -6.683 15.045 1.539 1.00 83.06 197 TYR A CA 1
ATOM 1583 C C . TYR A 1 197 ? -6.666 15.990 2.752 1.00 83.06 197 TYR A C 1
ATOM 1585 O O . TYR A 1 197 ? -7.649 16.061 3.485 1.00 83.06 197 TYR A O 1
ATOM 1593 N N . LYS A 1 198 ? -5.595 16.774 2.936 1.00 74.81 198 LYS A N 1
ATOM 1594 C CA . LYS A 1 198 ? -5.482 17.707 4.075 1.00 74.81 198 LYS A CA 1
ATOM 1595 C C . LYS A 1 198 ? -6.476 18.874 4.018 1.00 74.81 198 LYS A C 1
ATOM 1597 O O . LYS A 1 198 ? -6.742 19.490 5.042 1.00 74.81 198 LYS A O 1
ATOM 1602 N N . ASN A 1 199 ? -7.033 19.157 2.841 1.00 73.62 199 ASN A N 1
ATOM 1603 C CA . ASN A 1 199 ? -7.974 20.256 2.621 1.00 73.62 199 ASN A CA 1
ATOM 1604 C C . ASN A 1 199 ? -9.440 19.816 2.765 1.00 73.62 199 ASN A C 1
ATOM 1606 O O . ASN A 1 199 ? -10.350 20.613 2.537 1.00 73.62 199 ASN A O 1
ATOM 1610 N N . LEU A 1 200 ? -9.690 18.555 3.131 1.00 71.38 200 LEU A N 1
ATOM 1611 C CA . LEU A 1 200 ? -11.033 18.048 3.389 1.00 71.38 200 LEU A CA 1
ATOM 1612 C C . LEU A 1 200 ? -11.543 18.603 4.723 1.00 71.38 200 LEU A C 1
ATOM 1614 O O . LEU A 1 200 ? -11.375 17.991 5.776 1.00 71.38 200 LEU A O 1
ATOM 1618 N N . SER A 1 201 ? -12.206 19.758 4.664 1.00 57.31 201 SER A N 1
ATOM 1619 C CA . SER A 1 201 ? -12.811 20.445 5.816 1.00 57.31 201 SER A CA 1
ATOM 1620 C C . SER A 1 201 ? -13.823 19.593 6.594 1.00 57.31 201 SER A C 1
ATOM 1622 O O . SER A 1 201 ? -14.121 19.888 7.747 1.00 57.31 201 SER A O 1
ATOM 1624 N N . THR A 1 202 ? -14.341 18.527 5.983 1.00 60.28 202 THR A N 1
ATOM 1625 C CA . THR A 1 202 ? -15.357 17.635 6.553 1.00 60.28 202 THR A CA 1
ATOM 1626 C C . THR A 1 202 ? -14.793 16.387 7.234 1.00 60.28 202 THR A C 1
ATOM 1628 O O . THR A 1 202 ? -15.575 15.606 7.773 1.00 60.28 202 THR A O 1
ATOM 1631 N N . ASN A 1 203 ? -13.479 16.134 7.197 1.00 69.69 203 ASN A N 1
ATOM 1632 C CA . ASN A 1 203 ? -12.936 14.894 7.752 1.00 69.69 203 ASN A CA 1
ATOM 1633 C C . ASN A 1 203 ? -12.668 15.014 9.263 1.00 69.69 203 ASN A C 1
ATOM 1635 O O . ASN A 1 203 ? -11.649 15.558 9.685 1.00 69.69 203 ASN A O 1
ATOM 1639 N N . GLN A 1 204 ? -13.583 14.482 10.079 1.00 85.38 204 GLN A N 1
ATOM 1640 C CA . GLN A 1 204 ? -13.457 14.458 11.542 1.00 85.38 204 GLN A CA 1
ATOM 1641 C C . GLN A 1 204 ? -12.560 13.330 12.069 1.00 85.38 204 GLN A C 1
ATOM 1643 O O . GLN A 1 204 ? -12.244 13.343 13.254 1.00 85.38 204 GLN A O 1
ATOM 1648 N N . LEU A 1 205 ? -12.072 12.423 11.206 1.00 90.12 205 LEU A N 1
ATOM 1649 C CA . LEU A 1 205 ? -11.285 11.246 11.596 1.00 90.12 205 LEU A CA 1
ATOM 1650 C C . LEU A 1 205 ? -10.172 11.583 12.588 1.00 90.12 205 LEU A C 1
ATOM 1652 O O . LEU A 1 205 ? -10.103 11.002 13.661 1.00 90.12 205 LEU A O 1
ATOM 1656 N N . ILE A 1 206 ? -9.316 12.551 12.264 1.00 89.12 206 ILE A N 1
ATOM 1657 C CA . ILE A 1 206 ? -8.185 12.907 13.131 1.00 89.12 206 ILE A CA 1
ATOM 1658 C C . ILE A 1 206 ? -8.655 13.443 14.487 1.00 89.12 206 ILE A C 1
ATOM 1660 O O . ILE A 1 206 ? -8.032 13.159 15.506 1.00 89.12 206 ILE A O 1
ATOM 1664 N N . ASN A 1 207 ? -9.74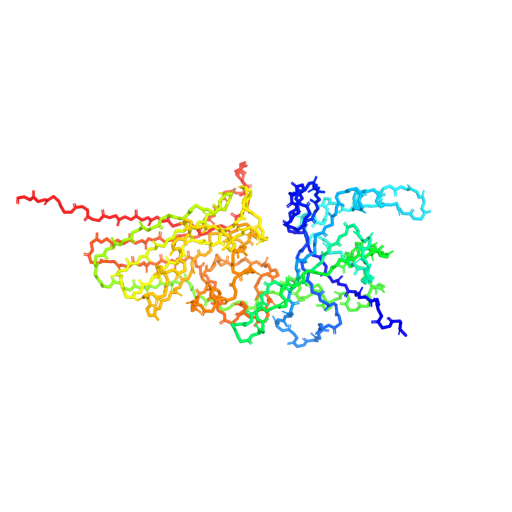0 14.216 14.519 1.00 89.88 207 ASN A N 1
ATOM 1665 C CA . ASN A 1 207 ? -10.264 14.769 15.767 1.00 89.88 207 ASN A CA 1
ATOM 1666 C C . ASN A 1 207 ? -10.887 13.672 16.636 1.00 89.88 207 ASN A C 1
ATOM 1668 O O . ASN A 1 207 ? -10.611 13.627 17.834 1.00 89.88 207 ASN A O 1
ATOM 1672 N N . ASP A 1 208 ? -11.633 12.756 16.022 1.00 93.44 208 ASP A N 1
ATOM 1673 C CA . ASP A 1 208 ? -12.243 11.609 16.696 1.00 93.44 208 ASP A CA 1
ATOM 1674 C C . ASP A 1 208 ? -11.186 10.632 17.228 1.00 93.44 208 ASP A C 1
ATOM 1676 O O . ASP A 1 208 ? -11.367 10.036 18.285 1.00 93.44 208 ASP A O 1
ATOM 1680 N N . LEU A 1 209 ? -10.049 10.492 16.540 1.00 94.19 209 LEU A N 1
ATOM 1681 C CA . LEU A 1 209 ? -8.933 9.669 17.011 1.00 94.19 209 LEU A CA 1
ATOM 1682 C C . LEU A 1 209 ? -8.141 10.332 18.145 1.00 94.19 209 LEU A C 1
ATOM 1684 O O . LEU A 1 209 ? -7.718 9.641 19.067 1.00 94.19 209 LEU A O 1
ATOM 1688 N N . LYS A 1 210 ? -7.959 11.660 18.120 1.00 93.06 210 LYS A N 1
ATOM 1689 C CA . LYS A 1 210 ? -7.178 12.404 19.132 1.00 93.06 210 LYS A CA 1
ATOM 1690 C C . LYS A 1 210 ? -7.726 12.298 20.552 1.00 93.06 210 LYS A C 1
ATOM 1692 O O . LYS A 1 210 ? -6.964 12.472 21.498 1.00 93.06 210 LYS A O 1
ATOM 1697 N N . VAL A 1 211 ? -9.030 12.074 20.705 1.00 93.56 211 VAL A N 1
ATOM 1698 C CA . VAL A 1 211 ? -9.662 11.944 22.028 1.00 93.56 211 VAL A CA 1
ATOM 1699 C C . VAL A 1 211 ? -9.532 10.536 22.613 1.00 93.56 211 VAL A C 1
ATOM 1701 O O . VAL A 1 211 ? -9.864 10.331 23.778 1.00 93.56 211 VAL A O 1
ATOM 1704 N N . LEU A 1 212 ? -9.058 9.567 21.825 1.00 95.38 212 LEU A N 1
ATOM 1705 C CA . LEU A 1 212 ? -8.899 8.180 22.245 1.00 95.38 212 LEU A CA 1
ATOM 1706 C C . LEU A 1 212 ? -7.473 7.937 22.747 1.00 95.38 212 LEU A C 1
ATOM 1708 O O . LEU A 1 212 ? -6.497 8.366 22.137 1.00 95.38 212 LEU A O 1
ATOM 1712 N N . SER A 1 213 ? -7.343 7.197 23.846 1.00 94.00 213 SER A N 1
ATOM 1713 C CA . SER A 1 213 ? -6.050 6.825 24.427 1.00 94.00 213 SER A CA 1
ATOM 1714 C C . SER A 1 213 ? -5.376 5.660 23.701 1.00 94.00 213 SER A C 1
ATOM 1716 O O . SER A 1 213 ? -4.169 5.483 23.825 1.00 94.00 213 SER A O 1
ATOM 1718 N N . GLN A 1 214 ? -6.150 4.844 22.981 1.00 94.44 214 GLN A N 1
ATOM 1719 C CA . GLN A 1 214 ? -5.670 3.659 22.271 1.00 94.44 214 GLN A CA 1
ATOM 1720 C C . GLN A 1 214 ? -6.508 3.428 21.015 1.00 94.44 214 GLN A C 1
ATOM 1722 O O . GLN A 1 214 ? -7.733 3.293 21.099 1.00 94.44 214 GLN A O 1
ATOM 1727 N N . VAL A 1 215 ? -5.850 3.291 19.865 1.00 96.62 215 VAL A N 1
ATOM 1728 C CA . VAL A 1 215 ? -6.508 2.971 18.595 1.00 96.62 215 VAL A CA 1
ATOM 1729 C C . VAL A 1 215 ? -5.787 1.801 17.947 1.00 96.62 215 VAL A C 1
ATOM 1731 O O . VAL A 1 215 ? -4.634 1.915 17.550 1.00 96.62 215 VAL A O 1
ATOM 1734 N N . ASP A 1 216 ? -6.478 0.676 17.802 1.00 96.00 216 ASP A N 1
ATOM 1735 C CA . ASP A 1 216 ? -6.007 -0.397 16.926 1.00 96.00 216 ASP A CA 1
ATOM 1736 C C . ASP A 1 216 ? -6.693 -0.289 15.567 1.00 96.00 216 ASP A C 1
ATOM 1738 O O . ASP A 1 216 ? -7.698 0.401 15.408 1.00 96.00 216 ASP A O 1
ATOM 1742 N N . MET A 1 217 ? -6.172 -0.996 14.577 1.00 95.50 217 MET A N 1
ATOM 1743 C CA . MET A 1 217 ? -6.723 -1.020 13.234 1.00 95.50 217 MET A CA 1
ATOM 1744 C C . MET A 1 217 ? -6.933 -2.452 12.767 1.00 95.50 217 MET A C 1
ATOM 1746 O O . MET A 1 217 ? -6.113 -3.325 13.038 1.00 95.50 217 MET A O 1
ATOM 1750 N N . ILE A 1 218 ? -8.016 -2.694 12.039 1.00 94.81 218 ILE A N 1
ATOM 1751 C CA . ILE A 1 218 ? -8.266 -3.935 11.311 1.00 94.81 218 ILE A CA 1
ATOM 1752 C C . ILE A 1 218 ? -8.248 -3.592 9.829 1.00 94.81 218 ILE A C 1
ATOM 1754 O O . ILE A 1 218 ? -9.071 -2.804 9.368 1.00 94.81 218 ILE A O 1
ATOM 1758 N N . LEU A 1 219 ? -7.328 -4.210 9.092 1.00 92.44 219 LEU A N 1
ATOM 1759 C CA . LEU A 1 219 ? -7.338 -4.187 7.637 1.00 92.44 219 LEU A CA 1
ATOM 1760 C C . LEU A 1 219 ? -8.118 -5.376 7.105 1.00 92.44 219 LEU A C 1
ATOM 1762 O O . LEU A 1 219 ? -7.786 -6.532 7.391 1.00 92.44 219 LEU A O 1
ATOM 1766 N N . SER A 1 220 ? -9.137 -5.092 6.301 1.00 87.94 220 SER A N 1
ATOM 1767 C CA . SER A 1 220 ? -9.916 -6.134 5.643 1.00 87.94 220 SER A CA 1
ATOM 1768 C C . SER A 1 220 ? -9.073 -6.869 4.602 1.00 87.94 220 SER A C 1
ATOM 1770 O O . SER A 1 220 ? -9.133 -8.095 4.531 1.00 87.94 220 SER A O 1
ATOM 1772 N N . HIS A 1 221 ? -8.220 -6.162 3.859 1.00 84.62 221 HIS A N 1
ATOM 1773 C CA . HIS A 1 221 ? -7.166 -6.730 3.017 1.00 84.62 221 HIS A CA 1
ATOM 1774 C C . HIS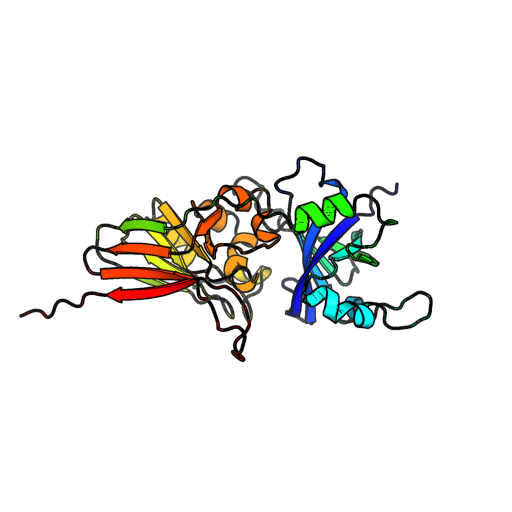 A 1 221 ? -6.028 -5.727 2.777 1.00 84.62 221 HIS A C 1
ATOM 1776 O O . HIS A 1 221 ? -6.051 -4.613 3.291 1.00 84.62 221 HIS A O 1
ATOM 1782 N N . LEU A 1 222 ? -5.002 -6.144 2.027 1.00 86.94 222 LEU A N 1
ATOM 1783 C CA . LEU A 1 222 ? -3.741 -5.402 1.895 1.00 86.94 222 LEU A CA 1
ATOM 1784 C C . LEU A 1 222 ? -3.628 -4.529 0.643 1.00 86.94 222 LEU A C 1
ATOM 1786 O O . LEU A 1 222 ? -2.626 -3.829 0.503 1.00 86.94 222 LEU A O 1
ATOM 1790 N N . ASP A 1 223 ? -4.640 -4.520 -0.231 1.00 85.50 223 ASP A N 1
ATOM 1791 C CA . ASP A 1 223 ? -4.690 -3.535 -1.311 1.00 85.50 223 ASP A CA 1
ATOM 1792 C C . ASP A 1 223 ? -4.533 -2.119 -0.750 1.00 85.50 223 ASP A C 1
ATOM 1794 O O . ASP A 1 223 ? -5.112 -1.738 0.272 1.00 85.50 223 ASP A O 1
ATOM 1798 N N . SER A 1 224 ? -3.724 -1.331 -1.440 1.00 86.19 224 SER A N 1
ATOM 1799 C CA . SER A 1 224 ? -3.304 -0.020 -0.968 1.00 86.19 224 SER A CA 1
ATOM 1800 C C . SER A 1 224 ? -4.439 0.974 -0.781 1.00 86.19 224 SER A C 1
ATOM 1802 O O . SER A 1 224 ? -4.296 1.871 0.042 1.00 86.19 224 SER A O 1
ATOM 1804 N N . ASP A 1 225 ? -5.571 0.832 -1.471 1.00 85.19 225 ASP A N 1
ATOM 1805 C CA . ASP A 1 225 ? -6.762 1.663 -1.275 1.00 85.19 225 ASP A CA 1
ATOM 1806 C C . ASP A 1 225 ? -7.486 1.405 0.054 1.00 85.19 225 ASP A C 1
ATOM 1808 O O . ASP A 1 225 ? -8.432 2.130 0.343 1.00 85.19 225 ASP A O 1
ATOM 1812 N N . HIS A 1 226 ? -7.013 0.470 0.889 1.00 89.12 226 HIS A N 1
ATOM 1813 C CA . HIS A 1 226 ? -7.523 0.194 2.242 1.00 89.12 226 HIS A CA 1
ATOM 1814 C C . HIS A 1 226 ? -6.628 0.708 3.368 1.00 89.12 226 HIS A C 1
ATOM 1816 O O . HIS A 1 226 ? -7.067 0.789 4.509 1.00 89.12 226 HIS A O 1
ATOM 1822 N N . HIS A 1 227 ? -5.382 1.078 3.086 1.00 91.38 227 HIS A N 1
ATOM 1823 C CA . HIS A 1 227 ? -4.460 1.636 4.089 1.00 91.38 227 HIS A CA 1
ATOM 1824 C C . HIS A 1 227 ? -3.803 2.936 3.635 1.00 91.38 227 HIS A C 1
ATOM 1826 O O . HIS A 1 227 ? -2.907 3.455 4.300 1.00 91.38 227 HIS A O 1
ATOM 1832 N N . ARG A 1 228 ? -4.253 3.480 2.503 1.00 89.19 228 ARG A N 1
ATOM 1833 C CA . ARG A 1 228 ? -3.616 4.605 1.827 1.00 89.19 228 ARG A CA 1
ATOM 1834 C C . ARG A 1 228 ? -3.428 5.820 2.723 1.00 89.19 228 ARG A C 1
ATOM 1836 O O . ARG A 1 228 ? -2.375 6.450 2.650 1.00 89.19 228 ARG A O 1
ATOM 1843 N N . LEU A 1 229 ? -4.394 6.127 3.588 1.00 90.69 229 LEU A N 1
ATOM 1844 C CA . LEU A 1 229 ? -4.292 7.283 4.477 1.00 90.69 229 LEU A CA 1
ATOM 1845 C C . LEU A 1 229 ? -3.143 7.148 5.476 1.00 90.69 229 LEU A C 1
ATOM 1847 O O . LEU A 1 229 ? -2.492 8.149 5.757 1.00 90.69 229 LEU A O 1
ATOM 1851 N N . LEU A 1 230 ? -2.799 5.931 5.913 1.00 91.12 230 LEU A N 1
ATOM 1852 C CA . LEU A 1 230 ? -1.617 5.700 6.752 1.00 91.12 230 LEU A CA 1
ATOM 1853 C C . LEU A 1 230 ? -0.320 6.118 6.045 1.00 91.12 230 LEU A C 1
ATOM 1855 O O . LEU A 1 230 ? 0.632 6.545 6.691 1.00 91.12 230 LEU A O 1
ATOM 1859 N N . SER A 1 231 ? -0.274 5.990 4.714 1.00 88.81 231 SER A N 1
ATOM 1860 C CA . SER A 1 231 ? 0.879 6.414 3.909 1.00 88.81 231 SER A CA 1
ATOM 1861 C C . SER A 1 231 ? 0.889 7.920 3.604 1.00 88.81 231 SER A C 1
ATOM 1863 O O . SER A 1 231 ? 1.892 8.502 3.183 1.00 88.81 231 SER A O 1
ATOM 1865 N N . TRP A 1 232 ? -0.260 8.577 3.754 1.00 88.19 232 TRP A N 1
ATOM 1866 C CA . TRP A 1 232 ? -0.422 9.997 3.457 1.00 88.19 232 TRP A CA 1
ATOM 1867 C C . TRP A 1 232 ? -0.273 10.863 4.707 1.00 88.19 232 TRP A C 1
ATOM 1869 O O . TRP A 1 232 ? 0.221 11.986 4.615 1.00 88.19 232 TRP A O 1
ATOM 1879 N N . ASP A 1 233 ? -0.648 10.338 5.870 1.00 88.25 233 ASP A N 1
ATOM 1880 C CA . ASP A 1 233 ? -0.751 11.076 7.122 1.00 88.25 233 ASP A CA 1
ATOM 1881 C C . ASP A 1 233 ? 0.026 10.362 8.239 1.00 88.25 233 ASP A C 1
ATOM 1883 O O . ASP A 1 233 ? -0.394 9.333 8.772 1.00 88.25 233 ASP A O 1
ATOM 1887 N N . SER A 1 234 ? 1.196 10.908 8.583 1.00 87.81 234 SER A N 1
ATOM 1888 C CA . SER A 1 234 ? 2.051 10.346 9.629 1.00 87.81 234 SER A CA 1
ATOM 1889 C C . SER A 1 234 ? 1.483 10.546 11.032 1.00 87.81 234 SER A C 1
ATOM 1891 O O . SER A 1 234 ? 1.774 9.727 11.903 1.00 87.81 234 SER A O 1
ATOM 1893 N N . ASP A 1 235 ? 0.651 11.570 11.258 1.00 88.06 235 ASP A N 1
ATOM 1894 C CA . ASP A 1 235 ? -0.019 11.765 12.548 1.00 88.06 235 ASP A CA 1
ATOM 1895 C C . ASP A 1 235 ? -1.045 10.651 12.760 1.00 88.06 235 ASP A C 1
ATOM 1897 O O . ASP A 1 235 ? -1.030 9.982 13.794 1.00 88.06 235 ASP A O 1
ATOM 1901 N N . LEU A 1 236 ? -1.868 10.388 11.741 1.00 91.00 236 LEU A N 1
ATOM 1902 C CA . LEU A 1 236 ? -2.794 9.256 11.722 1.00 91.00 236 LEU A CA 1
ATOM 1903 C C . LEU A 1 236 ? -2.061 7.931 11.952 1.00 91.00 236 LEU A C 1
ATOM 1905 O O . LEU A 1 236 ? -2.446 7.158 12.825 1.00 91.00 236 LEU A O 1
ATOM 1909 N N . PHE A 1 237 ? -0.983 7.671 11.203 1.00 92.12 237 PHE A N 1
ATOM 1910 C CA . PHE A 1 237 ? -0.184 6.458 11.386 1.00 92.12 237 PHE A CA 1
ATOM 1911 C C . PHE A 1 237 ? 0.403 6.354 12.801 1.00 92.12 237 PHE A C 1
ATOM 1913 O O . PHE A 1 237 ? 0.472 5.256 13.362 1.00 92.12 237 PHE A O 1
ATOM 1920 N N . GLY A 1 238 ? 0.814 7.479 13.389 1.00 91.88 238 GLY A N 1
ATOM 1921 C CA . GLY A 1 238 ? 1.315 7.573 14.758 1.00 91.88 238 GLY A CA 1
ATOM 1922 C C . GLY A 1 238 ? 0.285 7.164 15.809 1.00 91.88 238 GLY A C 1
ATOM 1923 O O . GLY A 1 238 ? 0.655 6.485 16.765 1.00 91.88 238 GLY A O 1
ATOM 1924 N N . MET A 1 239 ? -0.991 7.499 15.598 1.00 93.62 239 MET A N 1
ATOM 1925 C CA . MET A 1 239 ? -2.096 7.182 16.517 1.00 93.62 239 MET A CA 1
ATOM 1926 C C . MET A 1 239 ? -2.462 5.692 16.552 1.00 93.62 239 MET A C 1
ATOM 1928 O O . MET A 1 239 ? -3.026 5.230 17.540 1.00 93.62 239 MET A O 1
ATOM 1932 N N . ILE A 1 240 ? -2.147 4.929 15.500 1.00 95.69 240 ILE A N 1
ATOM 1933 C CA . ILE A 1 240 ? -2.465 3.496 15.440 1.00 95.69 240 ILE A CA 1
ATOM 1934 C C . ILE A 1 240 ? -1.441 2.685 16.235 1.00 95.69 240 ILE A C 1
ATOM 1936 O O . ILE A 1 240 ? -0.251 2.714 15.926 1.00 95.69 240 ILE A O 1
ATOM 1940 N N . SER A 1 241 ? -1.879 1.902 17.212 1.00 95.56 241 SER A N 1
ATOM 1941 C CA . SER A 1 241 ? -1.012 1.057 18.037 1.00 95.56 241 SER A CA 1
ATOM 1942 C C . SER A 1 241 ? -0.718 -0.286 17.367 1.00 95.56 241 SER A C 1
ATOM 1944 O O . SER A 1 241 ? 0.447 -0.627 17.156 1.00 95.56 241 SER A O 1
ATOM 1946 N N . ASN A 1 242 ? -1.762 -1.027 16.980 1.00 96.25 242 ASN A N 1
ATOM 1947 C CA . ASN A 1 242 ? -1.646 -2.312 16.287 1.00 96.25 242 ASN A CA 1
ATOM 1948 C C . ASN A 1 242 ? -2.425 -2.316 14.969 1.00 96.25 242 ASN A C 1
ATOM 1950 O O . ASN A 1 242 ? -3.462 -1.671 14.849 1.00 96.25 242 ASN A O 1
ATOM 1954 N N . ILE A 1 243 ? -1.945 -3.092 13.995 1.00 95.88 243 ILE A N 1
ATOM 1955 C CA . ILE A 1 243 ? -2.605 -3.318 12.705 1.00 95.88 243 ILE A CA 1
ATOM 1956 C C . ILE A 1 243 ? -2.874 -4.815 12.554 1.00 95.88 243 ILE A C 1
ATOM 1958 O O . ILE A 1 243 ? -1.969 -5.608 12.285 1.00 95.88 243 ILE A O 1
ATOM 1962 N N . TYR A 1 244 ? -4.127 -5.210 12.728 1.00 94.94 244 TYR A N 1
ATOM 1963 C CA . TYR A 1 244 ? -4.576 -6.576 12.528 1.00 94.94 244 TYR A CA 1
ATOM 1964 C C . TYR A 1 244 ? -4.844 -6.842 11.052 1.00 94.94 244 TYR A C 1
ATOM 1966 O O . TYR A 1 244 ? -5.579 -6.100 10.400 1.00 94.94 244 TYR A O 1
ATOM 1974 N N . ILE A 1 245 ? -4.265 -7.923 10.536 1.00 92.38 245 ILE A N 1
ATOM 1975 C CA . ILE A 1 245 ? -4.391 -8.325 9.130 1.00 92.38 245 ILE A CA 1
ATOM 1976 C C . ILE A 1 245 ? -4.791 -9.801 9.015 1.00 92.38 245 ILE A C 1
ATOM 1978 O O . ILE A 1 245 ? -4.567 -10.567 9.964 1.00 92.38 245 ILE A O 1
ATOM 1982 N N . PRO A 1 246 ? -5.312 -10.246 7.856 1.00 88.25 246 PRO A N 1
ATOM 1983 C CA . PRO A 1 246 ? -5.595 -11.657 7.631 1.00 88.25 246 PRO A CA 1
ATOM 1984 C C . PRO A 1 246 ? -4.315 -12.494 7.706 1.00 88.25 246 PRO A C 1
ATOM 1986 O O . PRO A 1 246 ? -3.296 -12.164 7.097 1.00 88.25 246 PRO A O 1
ATOM 1989 N N . SER A 1 247 ? -4.363 -13.608 8.435 1.00 86.81 247 SER A N 1
ATOM 1990 C CA . SER A 1 247 ? -3.275 -14.586 8.478 1.00 86.81 247 SER A CA 1
ATOM 1991 C C . SER A 1 247 ? -2.941 -15.152 7.094 1.00 86.81 247 SER A C 1
ATOM 1993 O O . SER A 1 247 ? -3.805 -15.255 6.225 1.00 86.81 247 SER A O 1
ATOM 1995 N N . ASN A 1 248 ? -1.686 -15.572 6.906 1.00 82.25 248 ASN A N 1
ATOM 1996 C CA . ASN A 1 248 ? -1.142 -16.107 5.647 1.00 82.25 248 ASN A CA 1
ATOM 1997 C C . ASN A 1 248 ? -1.199 -15.132 4.456 1.00 82.25 248 ASN A C 1
ATOM 1999 O O . ASN A 1 248 ? -1.211 -15.567 3.306 1.00 82.25 248 ASN A O 1
ATOM 2003 N N . THR A 1 249 ? -1.216 -13.829 4.724 1.00 82.00 249 THR A N 1
ATOM 2004 C CA . THR A 1 249 ? -1.025 -12.793 3.705 1.00 82.00 249 THR A CA 1
ATOM 2005 C C . THR A 1 249 ? 0.453 -12.450 3.574 1.00 82.00 249 THR A C 1
ATOM 2007 O O . THR A 1 249 ? 1.216 -12.583 4.529 1.00 82.00 249 THR A O 1
ATOM 2010 N N . ASN A 1 250 ? 0.871 -12.046 2.380 1.00 85.12 250 ASN A N 1
ATOM 2011 C CA . ASN A 1 250 ? 2.232 -11.614 2.099 1.00 85.12 250 ASN A CA 1
ATOM 2012 C C . ASN A 1 250 ? 2.153 -10.392 1.184 1.00 85.12 250 ASN A C 1
ATOM 2014 O O . ASN A 1 250 ? 1.595 -10.488 0.096 1.00 85.12 250 ASN A O 1
ATOM 2018 N N . ASP A 1 251 ? 2.676 -9.260 1.645 1.00 88.62 251 ASP A N 1
ATOM 2019 C CA . ASP A 1 251 ? 2.682 -7.994 0.912 1.00 88.62 251 ASP A CA 1
ATOM 2020 C C . ASP A 1 251 ? 3.900 -7.160 1.334 1.00 88.62 251 ASP A C 1
ATOM 2022 O O . ASP A 1 251 ? 4.418 -7.320 2.446 1.00 88.62 251 ASP A O 1
ATOM 2026 N N . LEU A 1 252 ? 4.358 -6.252 0.471 1.00 89.88 252 LEU A N 1
ATOM 2027 C CA . LEU A 1 252 ? 5.416 -5.297 0.810 1.00 89.88 252 LEU A CA 1
ATOM 2028 C C . LEU A 1 252 ? 5.010 -4.356 1.953 1.00 89.88 252 LEU A C 1
ATOM 2030 O O . LEU A 1 252 ? 5.874 -3.967 2.737 1.00 89.88 252 LEU A O 1
ATOM 2034 N N . PHE A 1 253 ? 3.717 -4.066 2.118 1.00 89.44 253 PHE A N 1
ATOM 2035 C CA . PHE A 1 253 ? 3.168 -3.380 3.289 1.00 89.44 253 PHE A CA 1
ATOM 2036 C C . PHE A 1 253 ? 3.612 -4.027 4.606 1.00 89.44 253 PHE A C 1
ATOM 2038 O O . PHE A 1 253 ? 3.831 -3.325 5.584 1.00 89.44 253 PHE A O 1
ATOM 2045 N N . LEU A 1 254 ? 3.802 -5.350 4.645 1.00 91.56 254 LEU A N 1
ATOM 2046 C CA . LEU A 1 254 ? 4.207 -6.086 5.852 1.00 91.56 254 LEU A CA 1
ATOM 2047 C C . LEU A 1 254 ? 5.698 -5.980 6.172 1.00 91.56 254 LEU A C 1
ATOM 2049 O O . LEU A 1 254 ? 6.155 -6.441 7.223 1.00 91.56 254 LEU A O 1
ATOM 2053 N N . LYS A 1 255 ? 6.452 -5.425 5.228 1.00 93.31 255 LYS A N 1
ATOM 2054 C CA . LYS A 1 255 ? 7.910 -5.405 5.200 1.00 93.31 255 LYS A CA 1
ATOM 2055 C C . LYS A 1 255 ? 8.447 -3.984 5.259 1.00 93.31 255 LYS A C 1
ATOM 2057 O O . LYS A 1 255 ? 9.656 -3.805 5.144 1.00 93.31 255 LYS A O 1
ATOM 2062 N N . ASP A 1 256 ? 7.584 -2.990 5.453 1.00 94.69 256 ASP A N 1
ATOM 2063 C CA . ASP A 1 256 ? 8.028 -1.637 5.742 1.00 94.69 256 ASP A CA 1
ATOM 2064 C C . ASP A 1 256 ? 8.526 -1.527 7.189 1.00 94.69 256 ASP A C 1
ATOM 2066 O O . ASP A 1 256 ? 7.917 -2.062 8.116 1.00 94.69 256 ASP A O 1
ATOM 2070 N N . LYS A 1 257 ? 9.648 -0.832 7.392 1.00 94.00 257 LYS A N 1
ATOM 2071 C CA . LYS A 1 257 ? 10.289 -0.654 8.705 1.00 94.00 257 LYS A CA 1
ATOM 2072 C C . LYS A 1 257 ? 9.347 -0.142 9.794 1.00 94.00 257 LYS A C 1
ATOM 2074 O O . LYS A 1 257 ? 9.540 -0.513 10.954 1.00 94.00 257 LYS A O 1
ATOM 2079 N N . LEU A 1 258 ? 8.372 0.695 9.445 1.00 93.19 258 LEU A N 1
ATOM 2080 C CA . LEU A 1 258 ? 7.446 1.290 10.404 1.00 93.19 258 LEU A CA 1
ATOM 2081 C C . LEU A 1 258 ? 6.214 0.412 10.630 1.00 93.19 258 LEU A C 1
ATOM 2083 O O . LEU A 1 258 ? 5.832 0.166 11.774 1.00 93.19 258 LEU A O 1
ATOM 2087 N N . THR A 1 259 ? 5.592 -0.090 9.564 1.00 93.25 259 THR A N 1
ATOM 2088 C CA . THR A 1 259 ? 4.366 -0.898 9.682 1.00 93.25 259 THR A CA 1
ATOM 2089 C C . THR A 1 259 ? 4.655 -2.276 10.271 1.00 93.25 259 THR A C 1
ATOM 2091 O O . THR A 1 259 ? 3.875 -2.757 11.093 1.00 93.25 259 THR A O 1
ATOM 2094 N N . HIS A 1 260 ? 5.795 -2.894 9.929 1.00 92.44 260 HIS A N 1
ATOM 2095 C CA . HIS A 1 260 ? 6.172 -4.244 10.361 1.00 92.44 260 HIS A CA 1
ATOM 2096 C C . HIS A 1 260 ? 6.078 -4.420 11.883 1.00 92.44 260 HIS A C 1
ATOM 2098 O O . HIS A 1 260 ? 5.667 -5.469 12.377 1.00 92.44 260 HIS A O 1
ATOM 2104 N N . GLN A 1 261 ? 6.396 -3.364 12.635 1.00 92.00 261 GLN A N 1
ATOM 2105 C CA . GLN A 1 261 ? 6.397 -3.362 14.098 1.00 92.00 261 GLN A CA 1
ATOM 2106 C C . GLN A 1 261 ? 5.000 -3.280 14.722 1.00 92.00 261 GLN A C 1
ATOM 2108 O O . GLN A 1 261 ? 4.841 -3.602 15.899 1.00 92.00 261 GLN A O 1
ATOM 2113 N N . LYS A 1 262 ? 3.988 -2.859 13.959 1.00 95.19 262 LYS A N 1
ATOM 2114 C CA . LYS A 1 262 ? 2.594 -2.719 14.411 1.00 95.19 262 LYS A CA 1
ATOM 2115 C C . LYS A 1 262 ? 1.718 -3.886 13.968 1.00 95.19 262 LYS A C 1
ATOM 2117 O O . LYS A 1 262 ? 0.655 -4.111 14.536 1.00 95.19 262 LYS A O 1
ATOM 2122 N N . ILE A 1 263 ? 2.158 -4.653 12.974 1.00 95.19 263 ILE A N 1
ATOM 2123 C CA . ILE A 1 263 ? 1.323 -5.683 12.362 1.00 95.19 263 ILE A CA 1
ATOM 2124 C C . ILE A 1 263 ? 1.219 -6.933 13.246 1.00 95.19 263 ILE A C 1
ATOM 2126 O O . ILE A 1 263 ? 2.209 -7.408 13.823 1.00 95.19 263 ILE A O 1
ATOM 2130 N N . ILE A 1 264 ? -0.000 -7.473 13.310 1.00 94.88 264 ILE A N 1
ATOM 2131 C CA . ILE A 1 264 ? -0.338 -8.765 13.905 1.00 94.88 264 ILE A CA 1
ATOM 2132 C C . ILE A 1 264 ? -1.271 -9.514 12.940 1.00 94.88 264 ILE A C 1
ATOM 2134 O O . ILE A 1 264 ? -2.406 -9.113 12.688 1.00 94.88 264 ILE A O 1
ATOM 2138 N N . ALA A 1 265 ? -0.792 -10.626 12.394 1.00 92.50 265 ALA A N 1
ATOM 2139 C CA . ALA A 1 265 ? -1.570 -11.517 11.547 1.00 92.50 265 ALA A CA 1
ATOM 2140 C C . ALA A 1 265 ? -2.497 -12.388 12.402 1.00 92.50 265 ALA A C 1
ATOM 2142 O O . ALA A 1 265 ? -2.048 -13.027 13.357 1.00 92.50 265 ALA A O 1
ATOM 2143 N N . CYS A 1 266 ? -3.780 -12.443 12.051 1.00 91.12 266 CYS A N 1
ATOM 2144 C CA . CYS A 1 266 ? -4.776 -13.189 12.813 1.00 91.12 266 CYS A CA 1
ATOM 2145 C C . CYS A 1 266 ? -5.854 -13.824 11.929 1.00 91.12 266 CYS A C 1
ATOM 2147 O O . CYS A 1 266 ? -6.021 -13.488 10.756 1.00 91.12 266 CYS A O 1
ATOM 2149 N N . SER A 1 267 ? -6.572 -14.799 12.488 1.00 88.25 267 SER A N 1
ATOM 2150 C CA . SER A 1 267 ? -7.679 -15.476 11.791 1.00 88.25 267 SER A CA 1
ATOM 2151 C C . SER A 1 267 ? -9.049 -15.104 12.356 1.00 88.25 267 SER A C 1
ATOM 2153 O O . SER A 1 267 ? -10.065 -15.308 11.690 1.00 88.25 267 SER A O 1
ATOM 2155 N N . LEU A 1 268 ? -9.072 -14.592 13.587 1.00 88.31 268 LEU A N 1
ATOM 2156 C CA . LEU A 1 268 ? -10.272 -14.256 14.333 1.00 88.31 268 LEU A CA 1
ATOM 2157 C C . LEU A 1 268 ? -9.995 -13.069 15.252 1.00 88.31 268 LEU A C 1
ATOM 2159 O O . LEU A 1 268 ? -9.030 -13.087 16.016 1.00 88.31 268 LEU A O 1
ATOM 2163 N N . ILE A 1 269 ? -10.886 -12.087 15.226 1.00 90.88 269 ILE A N 1
ATOM 2164 C CA . ILE A 1 269 ? -10.906 -10.967 16.165 1.00 90.88 269 ILE A CA 1
ATOM 2165 C C . ILE A 1 269 ? -12.277 -10.953 16.822 1.00 90.88 269 ILE A C 1
ATOM 2167 O O . ILE A 1 269 ? -13.288 -11.007 16.127 1.00 90.88 269 ILE A O 1
ATOM 2171 N N . LYS A 1 270 ? -12.324 -10.892 18.148 1.00 90.62 270 LYS A N 1
ATOM 2172 C CA . LYS A 1 270 ? -13.549 -10.726 18.923 1.00 90.62 270 LYS A CA 1
ATOM 2173 C C . LYS A 1 270 ? -13.408 -9.493 19.788 1.00 90.62 270 LYS A C 1
ATOM 2175 O O . LYS A 1 270 ? -12.487 -9.410 20.594 1.00 90.62 270 LYS A O 1
ATOM 2180 N N . ILE A 1 271 ? -14.327 -8.558 19.620 1.00 87.81 271 ILE A N 1
ATOM 2181 C CA . ILE A 1 271 ? -14.407 -7.355 20.437 1.00 87.81 271 ILE A CA 1
ATOM 2182 C C . ILE A 1 271 ? -15.754 -7.358 21.125 1.00 87.81 271 ILE A C 1
ATOM 2184 O O . ILE A 1 271 ? -16.790 -7.369 20.465 1.00 87.81 271 ILE A O 1
ATOM 2188 N N . LYS A 1 272 ? -15.750 -7.392 22.448 1.00 87.38 272 LYS A N 1
ATOM 2189 C CA . LYS A 1 272 ? -16.961 -7.332 23.253 1.00 87.38 272 LYS A CA 1
ATOM 2190 C C . LYS A 1 272 ? -17.206 -5.899 23.697 1.00 87.38 272 LYS A C 1
ATOM 2192 O O . LYS A 1 272 ? -16.278 -5.194 24.080 1.00 87.38 272 LYS A O 1
ATOM 2197 N N . PHE A 1 273 ? -18.471 -5.513 23.699 1.00 83.94 273 PHE A N 1
ATOM 2198 C CA . PHE A 1 273 ? -18.952 -4.234 24.206 1.00 83.94 273 PHE A CA 1
ATOM 2199 C C . PHE A 1 273 ? -19.985 -4.481 25.303 1.00 83.94 273 PHE A C 1
ATOM 2201 O O . PHE A 1 273 ? -20.548 -5.576 25.410 1.00 83.94 273 PHE A O 1
ATOM 2208 N N . THR A 1 274 ? -20.311 -3.457 26.093 1.00 80.19 274 THR A N 1
ATOM 2209 C CA . THR A 1 274 ? -21.366 -3.571 27.117 1.00 80.19 274 THR A CA 1
ATOM 2210 C C . THR A 1 274 ? -22.722 -3.958 26.505 1.00 80.19 274 THR A C 1
ATOM 2212 O O . THR A 1 274 ? -23.526 -4.639 27.143 1.00 80.19 274 THR A O 1
ATOM 2215 N N . ASN A 1 275 ? -22.976 -3.558 25.258 1.00 75.12 275 ASN A N 1
ATOM 2216 C CA . ASN A 1 275 ? -24.236 -3.744 24.536 1.00 75.12 275 ASN A CA 1
ATOM 2217 C C . ASN A 1 275 ? -24.109 -4.582 23.246 1.00 75.12 275 ASN A C 1
ATOM 2219 O O . ASN A 1 275 ? -24.998 -4.528 22.397 1.00 75.12 275 ASN A O 1
ATOM 2223 N N . GLY A 1 276 ? -23.041 -5.362 23.060 1.00 76.19 276 GLY A N 1
ATOM 2224 C CA . GLY A 1 276 ? -22.880 -6.149 21.835 1.00 76.19 276 GLY A CA 1
ATOM 2225 C C . GLY A 1 276 ? -21.515 -6.802 21.683 1.00 76.19 276 GLY A C 1
ATOM 2226 O O . GLY A 1 276 ? -20.727 -6.868 22.624 1.00 76.19 276 GLY A O 1
ATOM 2227 N N . PHE A 1 277 ? -21.237 -7.286 20.479 1.00 82.94 277 PHE A N 1
ATOM 2228 C CA . PHE A 1 277 ? -19.922 -7.786 20.098 1.00 82.94 277 PHE A CA 1
ATOM 2229 C C . PHE A 1 277 ? -19.673 -7.578 18.601 1.00 82.94 277 PHE A C 1
ATOM 2231 O O . PHE A 1 277 ? -20.592 -7.593 17.783 1.00 82.94 277 PHE A O 1
ATOM 2238 N N . MET A 1 278 ? -18.410 -7.425 18.229 1.00 83.69 278 MET A N 1
ATOM 2239 C CA . MET A 1 278 ? -17.932 -7.522 16.859 1.00 83.69 278 MET A CA 1
ATOM 2240 C C . MET A 1 278 ? -17.072 -8.772 16.747 1.00 83.69 278 MET A C 1
ATOM 2242 O O . MET A 1 278 ? -16.125 -8.950 17.510 1.00 83.69 278 MET A O 1
ATOM 2246 N N . ASN A 1 279 ? -17.373 -9.614 15.768 1.00 84.12 279 ASN A N 1
ATOM 2247 C CA . ASN A 1 279 ? -16.507 -10.716 15.390 1.00 84.12 279 ASN A CA 1
ATOM 2248 C C . ASN A 1 279 ? -15.997 -10.474 13.978 1.00 84.12 279 ASN A C 1
ATOM 2250 O O . ASN A 1 279 ? -16.785 -10.257 13.067 1.00 84.12 279 ASN A O 1
ATOM 2254 N N . SER A 1 280 ? -14.694 -10.556 13.782 1.00 80.81 280 SER A N 1
ATOM 2255 C CA . SER A 1 280 ? -14.077 -10.481 12.469 1.00 80.81 280 SER A CA 1
ATOM 2256 C C . SER A 1 280 ? -13.453 -11.821 12.131 1.00 80.81 280 SER A C 1
ATOM 2258 O O . SER A 1 280 ? -12.658 -12.344 12.916 1.00 80.81 280 SER A O 1
ATOM 2260 N N . TYR A 1 281 ? -13.829 -12.389 10.989 1.00 81.19 281 TYR A N 1
ATOM 2261 C CA . TYR A 1 281 ? -13.369 -13.708 10.564 1.00 81.19 281 TYR A CA 1
ATOM 2262 C C . TYR A 1 281 ? -12.588 -13.597 9.270 1.00 81.19 281 TYR A C 1
ATOM 2264 O O . TYR A 1 281 ? -12.979 -12.881 8.347 1.00 81.19 281 TYR A O 1
ATOM 2272 N N . ARG A 1 282 ? -11.506 -14.367 9.177 1.00 76.56 282 ARG A N 1
ATOM 2273 C CA . ARG A 1 282 ? -10.832 -14.557 7.901 1.00 76.56 282 ARG A CA 1
ATOM 2274 C C . ARG A 1 282 ? -11.732 -15.339 6.943 1.00 76.56 282 ARG A C 1
ATOM 2276 O O . ARG A 1 282 ? -12.129 -16.468 7.242 1.00 76.56 282 ARG A O 1
ATOM 2283 N N . THR A 1 283 ? -11.990 -14.776 5.770 1.00 69.81 283 THR A N 1
ATOM 2284 C CA . THR A 1 283 ? -12.714 -15.460 4.701 1.00 69.81 283 THR A CA 1
ATOM 2285 C C . THR A 1 283 ? -11.839 -16.533 4.053 1.00 69.81 283 THR A C 1
ATOM 2287 O O . THR A 1 283 ? -10.617 -16.403 3.914 1.00 69.81 283 THR A O 1
ATOM 2290 N N . ARG A 1 284 ? -12.476 -17.639 3.662 1.00 66.06 284 ARG A N 1
ATOM 2291 C CA . ARG A 1 284 ? -11.879 -18.700 2.843 1.00 66.06 284 ARG A CA 1
ATOM 2292 C C . ARG A 1 284 ? -12.782 -18.925 1.630 1.00 66.06 284 ARG A C 1
ATOM 2294 O O . ARG A 1 284 ? -13.582 -19.859 1.664 1.00 66.06 284 ARG A O 1
ATOM 2301 N N . PRO A 1 285 ? -12.723 -18.050 0.607 1.00 62.31 285 PRO A N 1
ATOM 2302 C CA . PRO A 1 285 ? -13.518 -18.248 -0.598 1.00 62.31 285 PRO A CA 1
ATOM 2303 C C . PRO A 1 285 ? -13.194 -19.618 -1.207 1.00 62.31 285 PRO A C 1
ATOM 2305 O O . PRO A 1 285 ? -12.035 -20.047 -1.214 1.00 62.31 285 PRO A O 1
ATOM 2308 N N . ALA A 1 286 ? -14.226 -20.331 -1.661 1.00 56.12 286 ALA A N 1
ATOM 2309 C CA . ALA A 1 286 ? -14.062 -21.654 -2.248 1.00 56.12 286 ALA A CA 1
ATOM 2310 C C . ALA A 1 286 ? -13.200 -21.567 -3.520 1.00 56.12 286 ALA A C 1
ATOM 2312 O O . ALA A 1 286 ? -13.277 -20.598 -4.272 1.00 56.12 286 ALA A O 1
ATOM 2313 N N . SER A 1 287 ? -12.371 -22.580 -3.785 1.00 55.69 287 SER A N 1
ATOM 2314 C CA . SER A 1 287 ? -11.418 -22.577 -4.911 1.00 55.69 287 SER A CA 1
ATOM 2315 C C . SER A 1 287 ? -12.073 -22.418 -6.294 1.00 55.69 287 SER A C 1
ATOM 2317 O O . SER A 1 287 ? -11.392 -22.045 -7.254 1.00 55.69 287 SER A O 1
ATOM 2319 N N . ASN A 1 288 ? -13.378 -22.683 -6.370 1.00 52.75 288 ASN A N 1
ATOM 2320 C CA . ASN A 1 288 ? -14.256 -22.651 -7.534 1.00 52.75 288 ASN A CA 1
ATOM 2321 C C . ASN A 1 288 ? -15.221 -21.446 -7.572 1.00 52.75 288 ASN A C 1
ATOM 2323 O O . ASN A 1 288 ? -16.054 -21.393 -8.477 1.00 52.75 288 ASN A O 1
ATOM 2327 N N . SER A 1 289 ? -15.144 -20.488 -6.640 1.00 48.41 289 SER A N 1
ATOM 2328 C CA . SER A 1 289 ? -15.974 -19.280 -6.725 1.00 48.41 289 SER A CA 1
ATOM 2329 C C . SER A 1 289 ? -15.438 -18.308 -7.788 1.00 48.41 289 SER A C 1
ATOM 2331 O O . SER A 1 289 ? -14.232 -18.208 -8.019 1.00 48.41 289 SER A O 1
ATOM 2333 N N . GLN A 1 290 ? -16.348 -17.586 -8.454 1.00 44.34 290 GLN A N 1
ATOM 2334 C CA . GLN A 1 290 ? -15.997 -16.470 -9.348 1.00 44.34 290 GLN A CA 1
ATOM 2335 C C . GLN A 1 290 ? -15.609 -15.194 -8.577 1.00 44.34 290 GLN A C 1
ATOM 2337 O O . GLN A 1 290 ? -15.195 -14.203 -9.175 1.00 44.34 290 GLN A O 1
ATOM 2342 N N . GLU A 1 291 ? -15.736 -15.207 -7.249 1.00 47.28 291 GLU A N 1
ATOM 2343 C CA . GLU A 1 291 ? -15.298 -14.115 -6.386 1.00 47.28 291 GLU A CA 1
ATOM 2344 C C . GLU A 1 291 ? -13.765 -14.025 -6.402 1.00 47.28 291 GLU A C 1
ATOM 2346 O O . GLU A 1 291 ? -13.064 -15.039 -6.467 1.00 47.28 291 GLU A O 1
ATOM 2351 N N . LYS A 1 292 ? -13.212 -12.803 -6.352 1.00 45.19 292 LYS A N 1
ATOM 2352 C CA . LYS A 1 292 ? -11.755 -12.600 -6.284 1.00 45.19 292 LYS A CA 1
ATOM 2353 C C . LYS A 1 292 ? -11.188 -13.472 -5.154 1.00 45.19 292 LYS A C 1
ATOM 2355 O O . LYS A 1 292 ? -11.610 -13.332 -4.011 1.00 45.19 292 LYS A O 1
ATOM 2360 N N . LYS A 1 293 ? -10.211 -14.334 -5.469 1.00 45.72 293 LYS A N 1
ATOM 2361 C CA . LYS A 1 293 ? -9.549 -15.310 -4.568 1.00 45.72 293 LYS A CA 1
ATOM 2362 C C . LYS A 1 293 ? -8.697 -14.663 -3.460 1.00 45.72 293 LYS A C 1
ATOM 2364 O O . LYS A 1 293 ? -7.598 -15.126 -3.156 1.00 45.72 293 LYS A O 1
ATOM 2369 N N . ARG A 1 294 ? -9.145 -13.547 -2.894 1.00 52.53 294 ARG A N 1
ATOM 2370 C CA . ARG A 1 294 ? -8.415 -12.782 -1.891 1.00 52.53 294 ARG A CA 1
ATOM 2371 C C . ARG A 1 294 ? -8.819 -13.251 -0.506 1.00 52.53 294 ARG A C 1
ATOM 2373 O O . ARG A 1 294 ? -9.988 -13.484 -0.218 1.00 52.53 294 ARG A O 1
ATOM 2380 N N . GLN A 1 295 ? -7.814 -13.428 0.338 1.00 55.34 295 GLN A N 1
ATOM 2381 C CA . GLN A 1 295 ? -8.020 -13.713 1.747 1.00 55.34 295 GLN A CA 1
ATOM 2382 C C . GLN A 1 295 ? -8.279 -12.377 2.433 1.00 55.34 295 GLN A C 1
ATOM 2384 O O . GLN A 1 295 ? -7.381 -11.539 2.484 1.00 55.34 295 GLN A O 1
ATOM 2389 N N . CYS A 1 296 ? -9.496 -12.185 2.928 1.00 54.66 296 CYS A N 1
ATOM 2390 C CA . CYS A 1 296 ? -9.895 -10.964 3.615 1.00 54.66 296 CYS A CA 1
ATOM 2391 C C . CYS A 1 296 ? -10.217 -11.269 5.081 1.00 54.66 296 CYS A C 1
ATOM 2393 O O . CYS A 1 296 ? -10.477 -12.416 5.445 1.00 54.66 296 CYS A O 1
ATOM 2395 N N . ILE A 1 297 ? -10.227 -10.246 5.925 1.00 52.25 297 ILE A N 1
ATOM 2396 C CA . ILE A 1 297 ? -10.887 -10.250 7.227 1.00 52.25 297 ILE A CA 1
ATOM 2397 C C . ILE A 1 297 ? -12.214 -9.513 7.043 1.00 52.25 297 ILE A C 1
ATOM 2399 O O . ILE A 1 297 ? -12.233 -8.345 6.663 1.00 52.25 297 ILE A O 1
ATOM 2403 N N . SER A 1 298 ? -13.322 -10.202 7.303 1.00 55.62 298 SER A N 1
ATOM 2404 C CA . SER A 1 298 ? -14.666 -9.632 7.210 1.00 55.62 298 SER A CA 1
ATOM 2405 C C . SER A 1 298 ? -15.222 -9.378 8.613 1.00 55.62 298 SER A C 1
ATOM 2407 O O . SER A 1 298 ? -15.484 -10.346 9.340 1.00 55.62 298 SER A O 1
ATOM 2409 N N . PRO A 1 299 ? -15.401 -8.103 9.014 1.00 51.56 299 PRO A N 1
ATOM 2410 C CA . PRO A 1 299 ? -16.015 -7.761 10.288 1.00 51.56 299 PRO A CA 1
ATOM 2411 C C . PRO A 1 299 ? -17.532 -7.962 10.232 1.00 51.56 299 PRO A C 1
ATOM 2413 O O . PRO A 1 299 ? -18.223 -7.442 9.361 1.00 51.56 299 PRO A O 1
ATOM 2416 N N . HIS A 1 300 ? -18.056 -8.694 11.208 1.00 54.66 300 HIS A N 1
ATOM 2417 C CA . HIS A 1 300 ? -19.476 -8.851 11.491 1.00 54.66 300 HIS A CA 1
ATOM 2418 C C . HIS A 1 300 ? -19.784 -8.211 12.846 1.00 54.66 300 HIS A C 1
ATOM 2420 O O . HIS A 1 300 ? -19.319 -8.668 13.893 1.00 54.66 300 HIS A O 1
ATOM 2426 N N . ILE A 1 301 ? -20.587 -7.150 12.831 1.00 57.44 301 ILE A N 1
ATOM 2427 C CA . ILE A 1 301 ? -21.000 -6.427 14.037 1.00 57.44 301 ILE A CA 1
ATOM 2428 C C . ILE A 1 301 ? -22.390 -6.919 14.442 1.00 57.44 301 ILE A C 1
ATOM 2430 O O . ILE A 1 301 ? -23.314 -6.924 13.633 1.00 57.44 301 ILE A O 1
ATOM 2434 N N . SER A 1 302 ? -22.543 -7.349 15.693 1.00 55.06 302 SER A N 1
ATOM 2435 C CA . SER A 1 302 ? -23.821 -7.760 16.279 1.00 55.06 302 SER A CA 1
ATOM 2436 C C . SER A 1 302 ? -24.124 -6.899 17.502 1.00 55.06 302 SER A C 1
ATOM 2438 O O . SER A 1 302 ? -23.431 -6.960 18.519 1.00 55.06 302 SER A O 1
ATOM 2440 N N . VAL A 1 303 ? -25.178 -6.090 17.411 1.00 52.78 303 VAL A N 1
ATOM 2441 C CA . VAL A 1 303 ? -25.631 -5.227 18.510 1.00 52.78 303 VAL A CA 1
ATOM 2442 C C . VAL A 1 303 ? -26.761 -5.936 19.251 1.00 52.78 303 VAL A C 1
ATOM 2444 O O . VAL A 1 303 ? -27.760 -6.329 18.647 1.00 52.78 303 VAL A O 1
ATOM 2447 N N . LEU A 1 304 ? -26.622 -6.097 20.568 1.00 46.59 304 LEU A N 1
ATOM 2448 C CA . LEU A 1 304 ? -27.691 -6.618 21.416 1.00 46.59 304 LEU A CA 1
ATOM 2449 C C . LEU A 1 304 ? -28.693 -5.491 21.670 1.00 46.59 304 LEU A C 1
ATOM 2451 O O . LEU A 1 304 ? -28.547 -4.696 22.600 1.00 46.59 304 LEU A O 1
ATOM 2455 N N . VAL A 1 305 ? -29.732 -5.421 20.840 1.00 36.47 305 VAL A N 1
ATOM 2456 C CA . VAL A 1 305 ? -30.861 -4.520 21.084 1.00 36.47 305 VAL A CA 1
ATOM 2457 C C . VAL A 1 305 ? -31.665 -5.083 22.253 1.00 36.47 305 VAL A C 1
ATOM 2459 O O . VAL A 1 305 ? -32.444 -6.024 22.098 1.00 36.47 305 VAL A O 1
ATOM 2462 N N . ARG A 1 306 ? -31.481 -4.520 23.452 1.00 40.50 306 ARG A N 1
ATOM 2463 C CA . ARG A 1 306 ? -32.402 -4.783 24.561 1.00 40.50 306 ARG A CA 1
ATOM 2464 C C . ARG A 1 306 ? -33.746 -4.149 24.205 1.00 40.50 306 ARG A C 1
ATOM 2466 O O . ARG A 1 306 ? -33.857 -2.925 24.176 1.00 40.50 306 ARG A O 1
ATOM 2473 N N . LYS A 1 307 ? -34.768 -4.973 23.946 1.00 32.12 307 LYS A N 1
ATOM 2474 C CA . LYS A 1 307 ? -36.161 -4.519 24.038 1.00 32.12 307 LYS A CA 1
ATOM 2475 C C . LYS A 1 307 ? -36.340 -3.944 25.445 1.00 32.12 307 LYS A C 1
ATOM 2477 O O . LYS A 1 307 ? -36.131 -4.660 26.420 1.00 32.12 307 LYS A O 1
ATOM 2482 N N . LYS A 1 308 ? -36.668 -2.653 25.547 1.00 37.91 308 LYS A N 1
ATOM 2483 C CA . LYS A 1 308 ? -37.263 -2.116 26.774 1.00 37.91 308 LYS A CA 1
ATOM 2484 C C . LYS A 1 308 ? -38.600 -2.845 26.939 1.00 37.91 308 LYS A C 1
ATOM 2486 O O . LYS A 1 308 ? -39.474 -2.663 26.094 1.00 37.91 308 LYS A O 1
ATOM 2491 N N . CYS A 1 309 ? -38.682 -3.734 27.925 1.00 37.84 309 CYS A N 1
ATOM 2492 C CA . CYS A 1 309 ? -39.955 -4.209 28.456 1.00 37.84 309 CYS A CA 1
ATOM 2493 C C . CYS A 1 309 ? -40.506 -3.150 29.409 1.00 37.84 309 CYS A C 1
ATOM 2495 O O . CYS A 1 309 ? -39.672 -2.521 30.104 1.00 37.84 309 CYS A O 1
#

Foldseek 3Di:
DPPFKFKKKWAWQDAQAQAQVNNVFTWTKTKIFGPVQFDLPALFGFIKIKTAGHCLQQCDADPVRDRPCVVCVVCRNVVQWIKIWMKGFDPPARMWMFTQADAPPPDPVPRDITGIHTDDIDIDGCPDPPDPCSVRVVCSQPDDPAAEDAEAEAEAEADWDKAWFCQAPAGWIWIHRQAEIEIEFDFHGPPDGLVCVVVPPPGCPLVSLVSYPAYAYEYQADRCRRHRVNRRDNSVVNSHQAYEFAPPDGDSCCRHPSNVNRYYHYAWYWYHYPFFIKIWGWDQPDPPDPPDRGTTTHIDTTGRPDDPD

InterPro domains:
  IPR036866 Ribonuclease Z/Hydroxyacylglutathione hydrolase-like [G3DSA:3.60.15.10] (141-306)
  IPR036866 Ribonuclease Z/Hydroxyacylglutathione hydrolase-like [SSF56281] (165-257)

Sequence (309 aa):
MNKDILSFVCCLDKEDITLDYMSEFQGVRLNSFNRDELNENSKAVSTFTIDIKGSEFYNRKSQKGNLYVQWHLKNFTTGDCYMLLKFKHSANGEGYYYKNYHSPEENKETQAFQVIKILSIAFVYPSNQLVNKNNLIQNFLNQNNTRHQNKIDRDMNGALYLNSYSVGQGMCSLIHNGTEGVLLDCGAGKPILKPNYKNLSTNQLINDLKVLSQVDMILSHLDSDHHRLLSWDSDLFGMISNIYIPSNTNDLFLKDKLTHQKIIACSLIKIKFTNGFMNSYRTRPASNSQEKKRQCISPHISVLVRKKC